Protein AF-A0A258TVC8-F1 (afdb_monomer_lite)

Radius of gyration: 25.85 Å; chains: 1; bounding box: 65×57×69 Å

pLDDT: mean 71.7, std 18.45, range [35.66, 94.69]

Foldseek 3Di:
DDDDDDDDDDDDPPPDPPPPDPDDPPDDDDPVVVVVVVVVVVVCPDPPDPPDDDPDCPDPPQQKFKFFFFPVQVVVLVVVLVVQLVVLVPDPDDPVVSVVSVVVSVVVCVVSVPTDDIWIWTQGPVRWIWICDPNDTFTWDWDLPWDQDPFKTWTWIAGPPGPDTDTDIGGCRRGDVVSSVVVSVSVVVNND

Secondary structure (DSSP, 8-state):
----------SS--SSSSSS----TT----HHHHHHHHHHHHH------------S----SSEEEEE---HHHHHHHHHHHHHHHHHHHHS---HHHHHHHHHHHHHHHHHHHSPPPPEEEEE-TTS-EEEEETTEEEEEEEPTT-EE-SSEEEEEEEETTEEEEEEEEEETTSS-HHHHHHHHHHHHHH--

Sequence (192 aa):
MRYAIQAALPTPFRRNMFRICWIKPGFKMPQDKVTRALNWAWHQRPQRAIENKSGGKMFELPLIVDIGDSNKRRIFLAATHLLAVMAVFLADLPAIFRGAGLALLVPSVVYYWRASPRIRLRCGQDGALEIWRNNRWNNVRLATSSVVLPGCTVLRIAGLDRRRLRNFVILSDSMPSGDWRKLRVWLRWLAL

Structure (mmCIF, N/CA/C/O backbone):
data_AF-A0A258TVC8-F1
#
_entry.id   AF-A0A258TVC8-F1
#
loop_
_atom_site.group_PDB
_atom_site.id
_atom_site.type_symbol
_atom_site.label_atom_id
_atom_site.label_alt_id
_atom_site.label_comp_id
_atom_site.label_asym_id
_atom_site.label_entity_id
_atom_site.label_seq_id
_atom_site.pdbx_PDB_ins_code
_atom_site.Cartn_x
_atom_site.Cartn_y
_atom_site.Cartn_z
_atom_site.occupancy
_atom_site.B_iso_or_equiv
_atom_site.auth_seq_id
_atom_site.auth_comp_id
_atom_site.auth_asym_id
_atom_site.auth_atom_id
_atom_site.pdbx_PDB_model_num
ATOM 1 N N . MET A 1 1 ? -37.698 -41.297 13.981 1.00 39.34 1 MET A N 1
ATOM 2 C CA . MET A 1 1 ? -36.458 -41.051 13.206 1.00 39.34 1 MET A CA 1
ATOM 3 C C . MET A 1 1 ? -36.283 -39.529 13.123 1.00 39.34 1 MET A C 1
ATOM 5 O O . MET A 1 1 ? -37.050 -38.923 12.402 1.00 39.34 1 MET A O 1
ATOM 9 N N . ARG A 1 2 ? -35.591 -38.760 13.982 1.00 39.53 2 ARG A N 1
ATOM 10 C CA . ARG A 1 2 ? -34.231 -38.765 14.578 1.00 39.53 2 ARG A CA 1
ATOM 11 C C . ARG A 1 2 ? -33.070 -38.732 13.571 1.00 39.53 2 ARG A C 1
ATOM 13 O O . ARG A 1 2 ? -32.516 -39.786 13.343 1.00 39.53 2 ARG A O 1
ATOM 20 N N . TYR A 1 3 ? -32.699 -37.534 13.094 1.00 41.16 3 TYR A N 1
ATOM 21 C CA . TYR A 1 3 ? -31.341 -37.050 12.732 1.00 41.16 3 TYR A CA 1
ATOM 22 C C . TYR A 1 3 ? -31.451 -35.503 12.689 1.00 41.16 3 TYR A C 1
ATOM 24 O O . TYR A 1 3 ? -32.283 -34.999 11.947 1.00 41.16 3 TYR A O 1
ATOM 32 N N . ALA A 1 4 ? -30.896 -34.652 13.562 1.00 40.16 4 ALA A N 1
ATOM 33 C CA . ALA A 1 4 ? -29.550 -34.497 14.125 1.00 40.16 4 ALA A CA 1
ATOM 34 C C . ALA A 1 4 ? -28.485 -34.167 13.064 1.00 40.16 4 ALA A C 1
ATOM 36 O O . ALA A 1 4 ? -27.741 -35.043 12.643 1.00 40.16 4 ALA A O 1
ATOM 37 N N . ILE A 1 5 ? -28.388 -32.890 12.668 1.00 45.59 5 ILE A N 1
ATOM 38 C CA . ILE A 1 5 ? -27.161 -32.329 12.083 1.00 45.59 5 ILE A CA 1
ATOM 39 C C . ILE A 1 5 ? -26.682 -31.228 13.018 1.00 45.59 5 ILE A C 1
ATOM 41 O O . ILE A 1 5 ? -27.261 -30.148 13.119 1.00 45.59 5 ILE A O 1
ATOM 45 N N . GLN A 1 6 ? -25.632 -31.575 13.748 1.00 41.06 6 GLN A N 1
ATOM 46 C CA . GLN A 1 6 ? -24.925 -30.735 14.684 1.00 41.06 6 GLN A CA 1
ATOM 47 C C . GLN A 1 6 ? -23.470 -30.635 14.227 1.00 41.06 6 GLN A C 1
ATOM 49 O O . GLN A 1 6 ? -22.846 -31.645 13.925 1.00 41.06 6 GLN A O 1
ATOM 54 N N . ALA A 1 7 ? -22.966 -29.401 14.296 1.00 41.66 7 ALA A N 1
ATOM 55 C CA . ALA A 1 7 ? -21.570 -28.994 14.441 1.00 41.66 7 ALA A CA 1
ATOM 56 C C . ALA A 1 7 ? -20.676 -28.879 13.191 1.00 41.66 7 ALA A C 1
ATOM 58 O O . ALA A 1 7 ? -20.097 -29.843 12.709 1.00 41.66 7 ALA A O 1
ATOM 59 N N . ALA A 1 8 ? -20.393 -27.622 12.841 1.00 39.19 8 ALA A N 1
ATOM 60 C CA . ALA A 1 8 ? -19.033 -27.156 12.574 1.00 39.19 8 ALA A CA 1
ATOM 61 C C . ALA A 1 8 ? -18.927 -25.683 13.019 1.00 39.19 8 ALA A C 1
ATOM 63 O O . ALA A 1 8 ? -19.173 -24.764 12.244 1.00 39.19 8 ALA A O 1
ATOM 64 N N . LEU A 1 9 ? -18.630 -25.454 14.303 1.00 43.03 9 LEU A N 1
ATOM 65 C CA . LEU A 1 9 ? -18.279 -24.135 14.842 1.00 43.03 9 LEU A CA 1
ATOM 66 C C . LEU A 1 9 ? -16.958 -24.257 15.621 1.00 43.03 9 LEU A C 1
ATOM 68 O O . LEU A 1 9 ? -16.824 -25.188 16.422 1.00 43.03 9 LEU A O 1
ATOM 72 N N . PRO A 1 10 ? -15.986 -23.357 15.389 1.00 37.62 10 PRO A N 1
ATOM 73 C CA . PRO A 1 10 ? -14.647 -23.455 15.953 1.00 37.62 10 PRO A CA 1
ATOM 74 C C . PRO A 1 10 ? -14.618 -23.179 17.462 1.00 37.62 10 PRO A C 1
ATOM 76 O O . PRO A 1 10 ? -15.199 -22.227 17.980 1.00 37.62 10 PRO A O 1
ATOM 79 N N . THR A 1 11 ? -13.900 -24.050 18.161 1.00 50.97 11 THR A N 1
ATOM 80 C CA . THR A 1 11 ? -13.591 -24.050 19.592 1.00 50.97 11 THR A CA 1
ATOM 81 C C . THR A 1 11 ? -12.466 -23.055 19.892 1.00 50.97 11 THR A C 1
ATOM 83 O O . THR A 1 11 ? -11.314 -23.351 19.578 1.00 50.97 11 THR A O 1
ATOM 86 N N . PRO A 1 12 ? -12.765 -21.878 20.475 1.00 43.28 12 PRO A N 1
ATOM 87 C CA . PRO A 1 12 ? -12.328 -21.651 21.855 1.00 43.28 12 PRO A CA 1
ATOM 88 C C . PRO A 1 12 ? -13.231 -20.641 22.596 1.00 43.28 12 PRO A C 1
ATOM 90 O O . PRO A 1 12 ? -12.801 -19.549 22.939 1.00 43.28 12 PRO A O 1
ATOM 93 N N . PHE A 1 13 ? -14.498 -20.966 22.864 1.00 46.94 13 PHE A N 1
ATOM 94 C CA . PHE A 1 13 ? -15.339 -20.105 23.721 1.00 46.94 13 PHE A CA 1
ATOM 95 C C . PHE A 1 13 ? -16.306 -20.907 24.599 1.00 46.94 13 PHE A C 1
ATOM 97 O O . PHE A 1 13 ? -17.454 -20.538 24.822 1.00 46.94 13 PHE A O 1
ATOM 104 N N . ARG A 1 14 ? -15.852 -22.071 25.084 1.00 48.00 14 ARG A N 1
ATOM 105 C CA . ARG A 1 14 ? -16.713 -23.060 25.753 1.00 48.00 14 ARG A CA 1
ATOM 106 C C . ARG A 1 14 ? -16.570 -23.131 27.276 1.00 48.00 14 ARG A C 1
ATOM 108 O O . ARG A 1 14 ? -17.007 -24.125 27.845 1.00 48.00 14 ARG A O 1
ATOM 115 N N . ARG A 1 15 ? -15.951 -22.147 27.949 1.00 47.44 15 ARG A N 1
ATOM 116 C CA . ARG A 1 15 ? -15.716 -22.257 29.408 1.00 47.44 15 ARG A CA 1
ATOM 117 C C . ARG A 1 15 ? -16.316 -21.203 30.337 1.00 47.44 15 ARG A C 1
ATOM 119 O O . ARG A 1 15 ? -16.492 -21.555 31.491 1.00 47.44 15 ARG A O 1
ATOM 126 N N . ASN A 1 16 ? -16.748 -20.016 29.895 1.00 40.84 16 ASN A N 1
ATOM 127 C CA . ASN A 1 16 ? -17.202 -18.979 30.850 1.00 40.84 16 ASN A CA 1
ATOM 128 C C . ASN A 1 16 ? -18.634 -18.440 30.673 1.00 40.84 16 ASN A C 1
ATOM 130 O O . ASN A 1 16 ? -18.995 -17.471 31.329 1.00 40.84 16 ASN A O 1
ATOM 134 N N . MET A 1 17 ? -19.489 -19.083 29.869 1.00 35.97 17 MET A N 1
ATOM 135 C CA . MET A 1 17 ? -20.865 -18.605 29.623 1.00 35.97 17 MET A CA 1
ATOM 136 C C . MET A 1 17 ? -21.967 -19.550 30.142 1.00 35.97 17 MET A C 1
ATOM 138 O O . MET A 1 17 ? -23.121 -19.430 29.755 1.00 35.97 17 MET A O 1
ATOM 142 N N . PHE A 1 18 ? -21.632 -20.492 31.031 1.00 37.06 18 PHE A N 1
ATOM 143 C CA . PHE A 1 18 ? -22.592 -21.460 31.592 1.00 37.06 18 PHE A CA 1
ATOM 144 C C . PHE A 1 18 ? -23.023 -21.167 33.038 1.00 37.06 18 PHE A C 1
ATOM 146 O O . PHE A 1 18 ? -23.642 -22.017 33.671 1.00 37.06 18 PHE A O 1
ATOM 153 N N . ARG A 1 19 ? -22.722 -19.979 33.585 1.00 41.28 19 ARG A N 1
ATOM 154 C CA . ARG A 1 19 ? -23.033 -19.664 34.995 1.00 41.28 19 ARG A CA 1
ATOM 155 C C . ARG A 1 19 ? -24.197 -18.699 35.228 1.00 41.28 19 ARG A C 1
ATOM 157 O O . ARG A 1 19 ? -2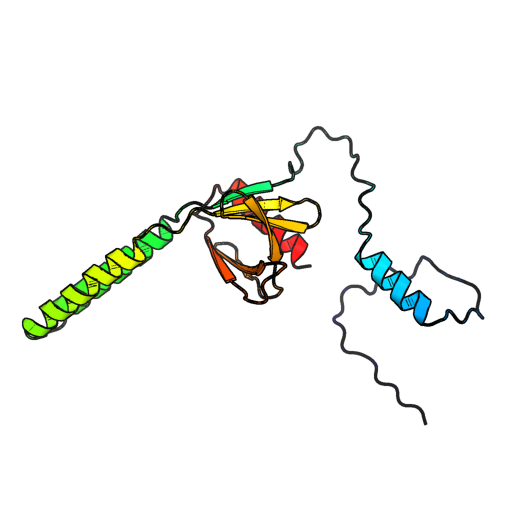4.511 -18.437 36.380 1.00 41.28 19 ARG A O 1
ATOM 164 N N . ILE A 1 20 ? -24.866 -18.208 34.182 1.00 46.66 20 ILE A N 1
ATOM 165 C CA . ILE A 1 20 ? -25.965 -17.237 34.325 1.00 46.66 20 ILE A CA 1
ATOM 166 C C . ILE A 1 20 ? -27.171 -17.694 33.500 1.00 46.66 20 ILE A C 1
ATOM 168 O O . ILE A 1 20 ? -27.385 -17.212 32.397 1.00 46.66 20 ILE A O 1
ATOM 172 N N . CYS A 1 21 ? -27.902 -18.685 34.016 1.00 40.09 21 CYS A N 1
ATOM 173 C CA . CYS A 1 21 ? -29.338 -18.945 33.801 1.00 40.09 21 CYS A CA 1
ATOM 174 C C . CYS A 1 21 ? -29.639 -20.413 34.113 1.00 40.09 21 CYS A C 1
ATOM 176 O O . CYS A 1 21 ? -29.842 -21.225 33.214 1.00 40.09 21 CYS A O 1
ATOM 178 N N . TRP A 1 22 ? -29.732 -20.759 35.395 1.00 35.66 22 TRP A N 1
ATOM 179 C CA . TRP A 1 22 ? -30.622 -21.854 35.775 1.00 35.66 22 TRP A CA 1
ATOM 180 C C . TRP A 1 22 ? -32.025 -21.264 35.919 1.00 35.66 22 TRP A C 1
ATOM 182 O O . TRP A 1 22 ? -32.465 -20.874 36.996 1.00 35.66 22 TRP A O 1
ATOM 192 N N . ILE A 1 23 ? -32.679 -21.111 34.768 1.00 45.25 23 ILE A N 1
ATOM 193 C CA . ILE A 1 23 ? -34.109 -20.833 34.649 1.00 45.25 23 ILE A CA 1
ATOM 194 C C . ILE A 1 23 ? -34.835 -22.182 34.713 1.00 45.25 23 ILE A C 1
ATOM 196 O O . ILE A 1 23 ? -34.381 -23.171 34.140 1.00 45.25 23 ILE A O 1
ATOM 200 N N . LYS A 1 24 ? -35.949 -22.198 35.447 1.00 43.50 24 LYS A N 1
ATOM 201 C CA . LYS A 1 24 ? -36.834 -23.335 35.734 1.00 43.50 24 LYS A CA 1
ATOM 202 C C . LYS A 1 24 ? -37.026 -24.314 34.551 1.00 43.50 24 LYS A C 1
ATOM 204 O O . LYS A 1 24 ? -37.256 -23.865 33.425 1.00 43.50 24 LYS A O 1
ATOM 209 N N . PRO A 1 25 ? -37.046 -25.639 34.796 1.00 37.12 25 PRO A N 1
ATOM 210 C CA . PRO A 1 25 ? -37.423 -26.617 33.779 1.00 37.12 25 PRO A CA 1
ATOM 211 C C . PRO A 1 25 ? -38.899 -26.427 33.389 1.00 37.12 25 PRO A C 1
ATOM 213 O O . PRO A 1 25 ? -39.774 -26.428 34.249 1.00 37.12 25 PRO A O 1
ATOM 216 N N . GLY A 1 26 ? -39.170 -26.230 32.093 1.00 53.25 26 GLY A N 1
ATOM 217 C CA . GLY A 1 26 ? -40.529 -26.117 31.534 1.00 53.25 26 GLY A CA 1
ATOM 218 C C . GLY A 1 26 ? -40.787 -24.902 30.633 1.00 53.25 26 GLY A C 1
ATOM 219 O O . GLY A 1 26 ? -41.825 -24.844 29.978 1.00 53.25 26 GLY A O 1
ATOM 220 N N . PHE A 1 27 ? -39.861 -23.943 30.537 1.00 56.28 27 PHE A N 1
ATOM 221 C CA . PHE A 1 27 ? -40.073 -22.742 29.724 1.00 56.28 27 PHE A CA 1
ATOM 222 C C . PHE A 1 27 ? -39.669 -22.956 28.253 1.00 56.28 27 PHE A C 1
ATOM 224 O O . PHE A 1 27 ? -38.493 -22.884 27.895 1.00 56.28 27 PHE A O 1
ATOM 231 N N . LYS A 1 28 ? -40.649 -23.209 27.374 1.00 51.53 28 LYS A N 1
ATOM 232 C CA . LYS A 1 28 ? -40.463 -23.144 25.914 1.00 51.53 28 LYS A CA 1
ATOM 233 C C . LYS A 1 28 ? -40.462 -21.678 25.476 1.00 51.53 28 LYS A C 1
ATOM 235 O O . LYS A 1 28 ? -41.513 -21.053 25.373 1.00 51.53 28 LYS A O 1
ATOM 240 N N . MET A 1 29 ? -39.275 -21.131 25.224 1.00 49.22 29 MET A N 1
ATOM 241 C CA . MET A 1 29 ? -39.126 -19.779 24.689 1.00 49.22 29 MET A CA 1
ATOM 242 C C . MET A 1 29 ? -39.439 -19.781 23.176 1.00 49.22 29 MET A C 1
ATOM 244 O O . MET A 1 29 ? -38.887 -20.614 22.452 1.00 49.22 29 MET A O 1
ATOM 248 N N . PRO A 1 30 ? -40.322 -18.898 22.679 1.00 61.56 30 PRO A N 1
ATOM 249 C CA . PRO A 1 30 ? -40.691 -18.861 21.266 1.00 61.56 30 PRO A CA 1
ATOM 250 C C . PRO A 1 30 ? -39.533 -18.325 20.395 1.00 61.56 30 PRO A C 1
ATOM 252 O O . PRO A 1 30 ? -38.807 -17.404 20.779 1.00 61.56 30 PRO A O 1
ATOM 255 N N . GLN A 1 31 ? -39.319 -18.967 19.238 1.00 57.34 31 GLN A N 1
ATOM 256 C CA . GLN A 1 31 ? -38.156 -18.797 18.340 1.00 57.34 31 GLN A CA 1
ATOM 257 C C . GLN A 1 31 ? -37.963 -17.360 17.812 1.00 57.34 31 GLN A C 1
ATOM 259 O O . GLN A 1 31 ? -36.834 -16.937 17.548 1.00 57.34 31 GLN A O 1
ATOM 264 N N . ASP A 1 32 ? -39.038 -16.579 17.717 1.00 60.50 32 ASP A N 1
ATOM 265 C CA . ASP A 1 32 ? -39.034 -15.173 17.293 1.00 60.50 32 ASP A CA 1
ATOM 266 C C . ASP A 1 32 ? -38.375 -14.240 18.326 1.00 60.50 32 ASP A C 1
ATOM 268 O O . ASP A 1 32 ? -37.780 -13.217 17.974 1.00 60.50 32 ASP A O 1
ATOM 272 N N . LYS A 1 33 ? -38.427 -14.601 19.614 1.00 55.53 33 LYS A N 1
ATOM 273 C CA . LYS A 1 33 ? -37.770 -13.840 20.685 1.00 55.53 33 LYS A CA 1
ATOM 274 C C . LYS A 1 33 ? -36.282 -14.156 20.797 1.00 55.53 33 LYS A C 1
ATOM 276 O O . LYS A 1 33 ? -35.511 -13.267 21.146 1.00 55.53 33 LYS A O 1
ATOM 281 N N . VAL A 1 34 ? -35.860 -15.370 20.438 1.00 58.75 34 VAL A N 1
ATOM 282 C CA . VAL A 1 34 ? -34.440 -15.773 20.435 1.00 58.75 34 VAL A CA 1
ATOM 283 C C . VAL A 1 34 ? -33.667 -15.034 19.342 1.00 58.75 34 VAL A C 1
ATOM 285 O O . VAL A 1 34 ? -32.581 -14.515 19.593 1.00 58.75 34 VAL A O 1
ATOM 288 N N . THR A 1 35 ? -34.253 -14.899 18.152 1.00 55.41 35 THR A N 1
ATOM 289 C CA . THR A 1 35 ? -33.662 -14.119 17.053 1.00 55.41 35 THR A CA 1
ATOM 290 C C . THR A 1 35 ? -33.616 -12.626 17.371 1.00 55.41 35 THR A C 1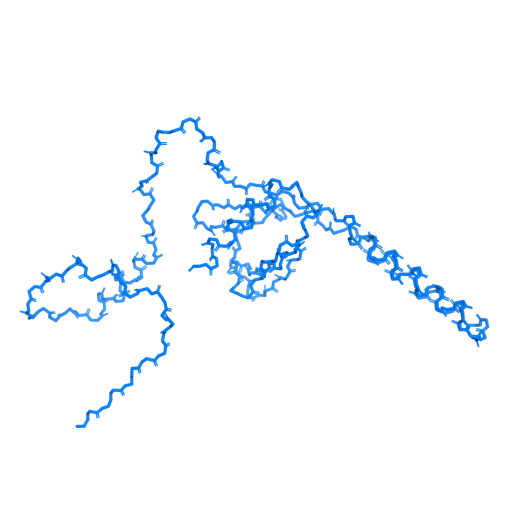
ATOM 292 O O . THR A 1 35 ? -32.607 -11.979 17.093 1.00 55.41 35 THR A O 1
ATOM 295 N N . ARG A 1 36 ? -34.639 -12.075 18.038 1.00 53.56 36 ARG A N 1
ATOM 296 C CA . ARG A 1 36 ? -34.636 -10.669 18.478 1.00 53.56 36 ARG A CA 1
ATOM 297 C C . ARG A 1 36 ? -33.626 -10.406 19.604 1.00 53.56 36 ARG A C 1
ATOM 299 O O . ARG A 1 36 ? -32.951 -9.385 19.567 1.00 53.56 36 ARG A O 1
ATOM 306 N N . ALA A 1 37 ? -33.467 -11.335 20.549 1.00 51.22 37 ALA A N 1
ATOM 307 C CA . ALA A 1 37 ? -32.491 -11.238 21.637 1.00 51.22 37 ALA A CA 1
ATOM 308 C C . ALA A 1 37 ? -31.042 -11.398 21.152 1.00 51.22 37 ALA A C 1
ATOM 310 O O . ALA A 1 37 ? -30.170 -10.661 21.602 1.00 51.22 37 ALA A O 1
ATOM 311 N N . LEU A 1 38 ? -30.781 -12.292 20.190 1.00 53.38 38 LEU A N 1
ATOM 312 C CA . LEU A 1 38 ? -29.468 -12.400 19.548 1.00 53.38 38 LEU A CA 1
ATOM 313 C C . LEU A 1 38 ? -29.145 -11.141 18.737 1.00 53.38 38 LEU A C 1
ATOM 315 O O . LEU A 1 38 ? -28.051 -10.605 18.874 1.00 53.38 38 LEU A O 1
ATOM 319 N N . ASN A 1 39 ? -30.095 -10.610 17.960 1.00 50.31 39 ASN A N 1
ATOM 320 C CA . ASN A 1 39 ? -29.873 -9.385 17.184 1.00 50.31 39 ASN A CA 1
ATOM 321 C C . ASN A 1 39 ? -29.677 -8.146 18.089 1.00 50.31 39 ASN A C 1
ATOM 323 O O . ASN A 1 39 ? -28.878 -7.266 17.781 1.00 50.31 39 ASN A O 1
ATOM 327 N N . TRP A 1 40 ? -30.340 -8.112 19.251 1.00 50.06 40 TRP A N 1
ATOM 328 C CA . TRP A 1 40 ? -30.137 -7.089 20.283 1.00 50.06 40 TRP A CA 1
ATOM 329 C C . TRP A 1 40 ? -28.780 -7.237 20.996 1.00 50.06 40 TRP A C 1
ATOM 331 O O . TRP A 1 40 ? -28.093 -6.243 21.215 1.00 50.06 40 TRP A O 1
ATOM 341 N N . ALA A 1 41 ? -28.336 -8.468 21.271 1.00 44.88 41 ALA A N 1
ATOM 342 C CA . ALA A 1 41 ? -27.040 -8.756 21.893 1.00 44.88 41 ALA A CA 1
ATOM 343 C C . ALA A 1 41 ? -25.836 -8.448 20.980 1.00 44.88 41 ALA A C 1
ATOM 345 O O . ALA A 1 41 ? -24.781 -8.059 21.476 1.00 44.88 41 ALA A O 1
ATOM 346 N N . TRP A 1 42 ? -25.986 -8.558 19.654 1.00 49.09 42 TRP A N 1
ATOM 347 C CA . TRP A 1 42 ? -24.955 -8.123 18.699 1.00 49.09 42 TRP A CA 1
ATOM 348 C C . TRP A 1 42 ? -24.875 -6.595 18.553 1.00 49.09 42 TRP A C 1
ATOM 350 O O . TRP A 1 42 ? -23.800 -6.072 18.259 1.00 49.09 42 TRP A O 1
ATOM 360 N N . HIS A 1 43 ? -25.978 -5.875 18.789 1.00 48.75 43 HIS A N 1
ATOM 361 C CA . HIS A 1 43 ? -26.031 -4.410 18.702 1.00 48.75 43 HIS A CA 1
ATOM 362 C C . HIS A 1 43 ? -25.734 -3.676 20.018 1.00 48.75 43 HIS A C 1
ATOM 364 O O . HIS A 1 43 ? -25.444 -2.482 19.979 1.00 48.75 43 HIS A O 1
ATOM 370 N N . GLN A 1 44 ? -25.750 -4.362 21.164 1.00 44.47 44 GLN A N 1
ATOM 371 C CA . GLN A 1 44 ? -25.391 -3.789 22.464 1.00 44.47 44 GLN A CA 1
ATOM 372 C C . GLN A 1 44 ? -24.121 -4.432 23.026 1.00 44.47 44 GLN A C 1
ATOM 374 O O . GLN A 1 44 ? -24.159 -5.198 23.988 1.00 44.47 44 GLN A O 1
ATOM 379 N N . ARG A 1 45 ? -22.957 -4.077 22.462 1.00 42.38 45 ARG A N 1
ATOM 380 C CA . ARG A 1 45 ? -21.719 -4.158 23.250 1.00 42.38 45 ARG A CA 1
ATOM 381 C C . ARG A 1 45 ? -21.864 -3.161 24.413 1.00 42.38 45 ARG A C 1
ATOM 383 O O . ARG A 1 45 ? -22.121 -1.985 24.153 1.00 42.38 45 ARG A O 1
ATOM 390 N N . PRO A 1 46 ? -21.746 -3.586 25.679 1.00 41.59 46 PRO A N 1
ATOM 391 C CA . PRO A 1 46 ? -21.949 -2.698 26.814 1.00 41.59 46 PRO A CA 1
ATOM 392 C C . PRO A 1 46 ? -20.824 -1.656 26.869 1.00 41.59 46 PRO A C 1
ATOM 394 O O . PRO A 1 46 ? -19.690 -1.973 27.211 1.00 41.59 46 PRO A O 1
ATOM 397 N N . GLN A 1 47 ? -21.148 -0.396 26.568 1.00 49.16 47 GLN A N 1
ATOM 398 C CA . GLN A 1 47 ? -20.265 0.772 26.720 1.00 49.16 47 GLN A CA 1
ATOM 399 C C . GLN A 1 47 ? -20.102 1.243 28.184 1.00 49.16 47 GLN A C 1
ATOM 401 O O . GLN A 1 47 ? -19.645 2.354 28.436 1.00 49.16 47 GLN A O 1
ATOM 406 N N . ARG A 1 48 ? -20.480 0.446 29.190 1.00 45.16 48 ARG A N 1
ATOM 407 C CA . ARG A 1 48 ? -20.440 0.867 30.600 1.00 45.16 48 ARG A CA 1
ATOM 408 C C . ARG A 1 48 ? -19.582 -0.070 31.435 1.00 45.16 48 ARG A C 1
ATOM 410 O O . ARG A 1 48 ? -20.109 -1.031 31.978 1.00 45.16 48 ARG A O 1
ATOM 417 N N . ALA A 1 49 ? -18.283 0.228 31.503 1.00 40.16 49 ALA A N 1
ATOM 418 C CA . ALA A 1 49 ? -17.407 0.032 32.671 1.00 40.16 49 ALA A CA 1
ATOM 419 C C . ALA A 1 49 ? -15.925 0.200 32.279 1.00 40.16 49 ALA A C 1
ATOM 421 O O . ALA A 1 49 ? -15.129 -0.724 32.413 1.00 40.16 49 ALA A O 1
ATOM 422 N N . ILE A 1 50 ? -15.535 1.379 31.787 1.00 50.56 50 ILE A N 1
ATOM 423 C CA . ILE A 1 50 ? -14.130 1.818 31.850 1.00 50.56 50 ILE A CA 1
ATOM 424 C C . ILE A 1 50 ? -14.094 3.272 32.330 1.00 50.56 50 ILE A C 1
ATOM 426 O O . ILE A 1 50 ? -13.428 4.131 31.769 1.00 50.56 50 ILE A O 1
ATOM 430 N N . GLU A 1 51 ? -14.843 3.560 33.390 1.00 44.28 51 GLU A N 1
ATOM 431 C CA . GLU A 1 51 ? -14.525 4.692 34.252 1.00 44.28 51 GLU A CA 1
ATOM 432 C C . GLU A 1 51 ? -13.479 4.186 35.251 1.00 44.28 51 GLU A C 1
ATOM 434 O O . GLU A 1 51 ? -13.793 3.790 36.371 1.00 44.28 51 GLU A O 1
ATOM 439 N N . ASN A 1 52 ? -12.228 4.061 34.792 1.00 44.75 52 ASN A N 1
ATOM 440 C CA . ASN A 1 52 ? -11.113 3.689 35.653 1.00 44.75 52 ASN A CA 1
ATOM 441 C C . ASN A 1 52 ? -10.187 4.889 35.860 1.00 44.75 52 ASN A C 1
ATOM 443 O O . ASN A 1 52 ? -9.475 5.332 34.958 1.00 44.75 52 ASN A O 1
ATOM 447 N N . LYS A 1 53 ? -10.222 5.367 37.105 1.00 46.53 53 LYS A N 1
ATOM 448 C CA . LYS A 1 53 ? -9.203 6.154 37.793 1.00 46.53 53 LYS A CA 1
ATOM 449 C C . LYS A 1 53 ? -7.805 5.548 37.599 1.00 46.53 53 LYS A C 1
ATOM 451 O O . LYS A 1 53 ? -7.334 4.766 38.417 1.00 46.53 53 LYS A O 1
ATOM 456 N N . SER A 1 54 ? -7.081 5.983 36.579 1.00 45.25 54 SER A N 1
ATOM 457 C CA . SER A 1 54 ? -5.621 5.887 36.583 1.00 45.25 54 SER A CA 1
ATOM 458 C C . SER A 1 54 ? -5.044 6.947 35.661 1.00 45.25 54 SER A C 1
ATOM 460 O O . SER A 1 54 ? -5.264 6.895 34.453 1.00 45.25 54 SER A O 1
ATOM 462 N N . GLY A 1 55 ? -4.298 7.895 36.232 1.00 40.56 55 GLY A N 1
ATOM 463 C CA . GLY A 1 55 ? -3.496 8.901 35.529 1.00 40.56 55 GLY A CA 1
ATOM 464 C C . GLY A 1 55 ? -2.313 8.293 34.770 1.00 40.56 55 GLY A C 1
ATOM 465 O O . GLY A 1 55 ? -1.166 8.661 34.991 1.00 40.56 55 GLY A O 1
ATOM 466 N N . GLY A 1 56 ? -2.594 7.347 33.879 1.00 42.31 56 GLY A N 1
ATOM 467 C CA . GLY A 1 56 ? -1.697 6.837 32.855 1.00 42.31 56 GLY A CA 1
ATOM 468 C C . GLY A 1 56 ? -2.460 6.877 31.539 1.00 42.31 56 GLY A C 1
ATOM 469 O O . GLY A 1 56 ? -3.577 6.374 31.472 1.00 42.31 56 GLY A O 1
ATOM 470 N N . LYS A 1 57 ? -1.890 7.510 30.507 1.00 42.50 57 LYS A N 1
ATOM 471 C CA . LYS A 1 57 ? -2.496 7.685 29.175 1.00 42.50 57 LYS A CA 1
ATOM 472 C C . LYS A 1 57 ? -2.711 6.334 28.470 1.00 42.50 57 LYS A C 1
ATOM 474 O O . LYS A 1 57 ? -1.992 5.982 27.535 1.00 42.50 57 LYS A O 1
ATOM 479 N N . MET A 1 58 ? -3.675 5.542 28.928 1.00 46.38 58 MET A N 1
ATOM 480 C CA . MET A 1 58 ? -4.102 4.311 28.276 1.00 46.38 58 MET A CA 1
ATOM 481 C C . MET A 1 58 ? -5.007 4.683 27.101 1.00 46.38 58 MET A C 1
ATOM 483 O O . MET A 1 58 ? -6.207 4.843 27.255 1.00 46.38 58 MET A O 1
ATOM 487 N N . PHE A 1 59 ? -4.381 4.840 25.930 1.00 58.59 59 PHE A N 1
ATOM 488 C CA . PHE A 1 59 ? -5.002 4.994 24.609 1.00 58.59 59 PHE A CA 1
ATOM 489 C C . PHE A 1 59 ? -6.044 6.121 24.494 1.00 58.59 59 PHE A C 1
ATOM 491 O O . PHE A 1 59 ? -7.244 5.896 24.610 1.00 58.59 59 PHE A O 1
ATOM 498 N N . GLU A 1 60 ? -5.589 7.327 24.138 1.00 61.81 60 GLU A N 1
ATOM 499 C CA . GLU A 1 60 ? -6.469 8.381 23.619 1.00 61.81 60 GLU A CA 1
ATOM 500 C C . GLU A 1 60 ? -7.090 7.902 22.294 1.00 61.81 60 GLU A C 1
ATOM 502 O O . GLU A 1 60 ? -6.475 7.940 21.227 1.00 61.81 60 GLU A O 1
ATOM 507 N N . LEU A 1 61 ? -8.298 7.352 22.383 1.00 70.62 61 LEU A N 1
ATOM 508 C CA . LEU A 1 61 ? -9.153 7.049 21.246 1.00 70.62 61 LEU A CA 1
ATOM 509 C C . LEU A 1 61 ? -10.161 8.201 21.097 1.00 70.62 61 LEU A C 1
ATOM 511 O O . LEU A 1 61 ? -10.704 8.644 22.110 1.00 70.62 61 LEU A O 1
ATOM 515 N N . PRO A 1 62 ? -10.473 8.661 19.874 1.00 77.81 62 PRO A N 1
ATOM 516 C CA . PRO A 1 62 ? -10.227 7.998 18.593 1.00 77.81 62 PRO A CA 1
ATOM 517 C C . PRO A 1 62 ? -8.785 8.143 18.096 1.00 77.81 62 PRO A C 1
ATOM 519 O O . PRO A 1 62 ? -8.244 9.242 18.022 1.00 77.81 62 PRO A O 1
ATOM 522 N N . LEU A 1 63 ? -8.187 7.022 17.686 1.00 83.06 63 LEU A N 1
ATOM 523 C CA . LEU A 1 63 ? -6.847 7.010 17.111 1.00 83.06 63 LEU A CA 1
ATOM 524 C C . LEU A 1 63 ? -6.948 7.510 15.665 1.00 83.06 63 LEU A C 1
ATOM 526 O O . LEU A 1 63 ? -7.452 6.805 14.787 1.00 83.06 63 LEU A O 1
ATOM 530 N N . ILE A 1 64 ? -6.496 8.740 15.431 1.00 85.00 64 ILE A N 1
ATOM 531 C CA . ILE A 1 64 ? -6.382 9.324 14.094 1.00 85.00 64 ILE A CA 1
ATOM 532 C C . ILE A 1 64 ? -4.963 9.070 13.600 1.00 85.00 64 ILE A C 1
ATOM 534 O O . ILE A 1 64 ? -3.995 9.509 14.210 1.00 85.00 64 ILE A O 1
ATOM 538 N N . VAL A 1 65 ? -4.852 8.348 12.493 1.00 85.38 65 VAL A N 1
ATOM 539 C CA . VAL A 1 65 ? -3.584 7.979 11.869 1.00 85.38 65 VAL A CA 1
ATOM 540 C C . VAL A 1 65 ? -3.533 8.594 10.484 1.00 85.38 65 VAL A C 1
ATOM 542 O O . VAL A 1 65 ? -4.424 8.366 9.665 1.00 85.38 65 VAL A O 1
ATOM 545 N N . ASP A 1 66 ? -2.477 9.353 10.212 1.00 85.00 66 ASP A N 1
ATOM 546 C CA . ASP A 1 66 ? -2.153 9.811 8.864 1.00 85.00 66 ASP A CA 1
ATOM 547 C C . ASP A 1 66 ? -1.144 8.833 8.247 1.00 85.00 66 ASP A C 1
ATOM 549 O O . ASP A 1 66 ? -0.073 8.592 8.806 1.00 85.00 66 ASP A O 1
ATOM 553 N N . ILE A 1 67 ? -1.516 8.209 7.131 1.00 82.31 67 ILE A N 1
ATOM 554 C CA . ILE A 1 67 ? -0.655 7.304 6.373 1.00 82.31 67 ILE A CA 1
ATOM 555 C C . ILE A 1 67 ? 0.012 8.121 5.275 1.00 82.31 67 ILE A C 1
ATOM 557 O O . ILE A 1 67 ? -0.631 8.542 4.306 1.00 82.31 67 ILE A O 1
ATOM 561 N N . GLY A 1 68 ? 1.315 8.327 5.448 1.00 77.94 68 GLY A N 1
ATOM 562 C CA . GLY A 1 68 ? 2.177 9.000 4.492 1.00 77.94 68 GLY A CA 1
ATOM 563 C C . GLY A 1 68 ? 2.714 8.076 3.400 1.00 77.94 68 GLY A C 1
ATOM 564 O O . GLY A 1 68 ? 2.386 6.890 3.302 1.00 77.94 68 GLY A O 1
ATOM 565 N N . ASP A 1 69 ? 3.580 8.646 2.567 1.00 72.06 69 ASP A N 1
ATOM 566 C CA . ASP A 1 69 ? 4.305 7.886 1.553 1.00 72.06 69 ASP A CA 1
ATOM 567 C C . ASP A 1 69 ? 5.390 7.016 2.211 1.00 72.06 69 ASP A C 1
ATOM 569 O O . ASP A 1 69 ? 5.968 7.408 3.223 1.00 72.06 69 ASP A O 1
ATOM 573 N N . SER A 1 70 ? 5.660 5.832 1.657 1.00 75.75 70 SER A N 1
ATOM 574 C CA . SER A 1 70 ? 6.693 4.932 2.189 1.00 75.75 70 SER A CA 1
ATOM 575 C C . SER A 1 70 ? 7.984 5.062 1.390 1.00 75.75 70 SER A C 1
ATOM 577 O O . SER A 1 70 ? 8.002 4.843 0.175 1.00 75.75 70 SER A O 1
ATOM 579 N N . ASN A 1 71 ? 9.092 5.308 2.088 1.00 76.75 71 ASN A N 1
ATOM 580 C CA . ASN A 1 71 ? 10.419 5.355 1.479 1.00 76.75 71 ASN A CA 1
ATOM 581 C C . ASN A 1 71 ? 10.858 3.967 1.001 1.00 76.75 71 ASN A C 1
ATOM 583 O O . ASN A 1 71 ? 11.450 3.841 -0.070 1.00 76.75 71 ASN A O 1
ATOM 587 N N . LYS A 1 72 ? 10.490 2.904 1.729 1.00 79.56 72 LYS A N 1
ATOM 588 C CA . LYS A 1 72 ? 10.808 1.518 1.339 1.00 79.56 72 LYS A CA 1
ATOM 589 C C . LYS A 1 72 ? 10.247 1.152 -0.032 1.00 79.56 72 LYS A C 1
ATOM 591 O O . LYS A 1 72 ? 10.956 0.543 -0.828 1.00 79.56 72 LYS A O 1
ATOM 596 N N . ARG A 1 73 ? 9.011 1.562 -0.347 1.00 80.00 73 ARG A N 1
ATOM 597 C CA . ARG A 1 73 ? 8.415 1.345 -1.679 1.00 80.00 73 ARG A CA 1
ATOM 598 C C . ARG A 1 73 ? 9.266 1.990 -2.772 1.00 80.00 73 ARG A C 1
ATOM 600 O O . ARG A 1 73 ? 9.516 1.358 -3.793 1.00 80.00 73 ARG A O 1
ATOM 607 N N . ARG A 1 74 ? 9.718 3.226 -2.546 1.00 83.81 74 ARG A N 1
A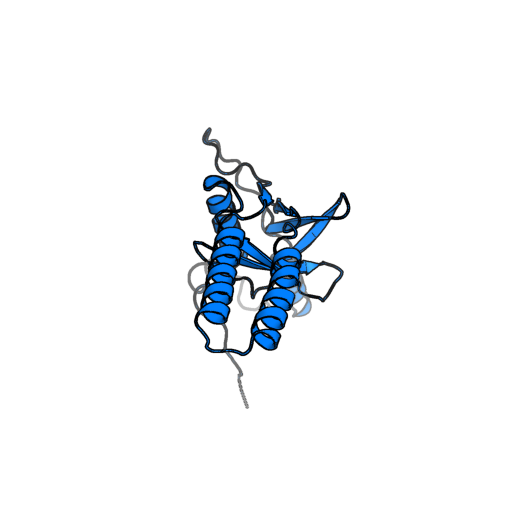TOM 608 C CA . ARG A 1 74 ? 10.568 3.959 -3.493 1.00 83.81 74 ARG A CA 1
ATOM 609 C C . ARG A 1 74 ? 11.926 3.283 -3.669 1.00 83.81 74 ARG A C 1
ATOM 611 O O . ARG A 1 74 ? 12.370 3.144 -4.800 1.00 83.81 74 ARG A O 1
ATOM 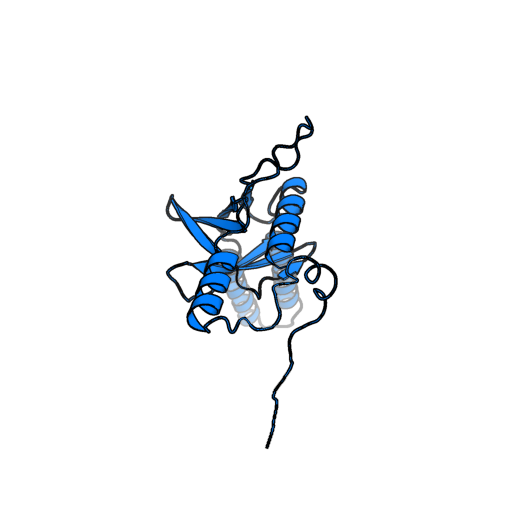618 N N . ILE A 1 75 ? 12.535 2.800 -2.583 1.00 86.62 75 ILE A N 1
ATOM 619 C CA . ILE A 1 75 ? 13.807 2.061 -2.624 1.00 86.62 75 ILE A CA 1
ATOM 620 C C . ILE A 1 75 ? 13.657 0.763 -3.422 1.00 86.62 75 ILE A C 1
ATOM 622 O O . ILE A 1 75 ? 14.442 0.528 -4.334 1.00 86.62 75 ILE A O 1
ATOM 626 N N . PHE A 1 76 ? 12.636 -0.054 -3.141 1.00 87.44 76 PHE A N 1
ATOM 627 C CA . PHE A 1 76 ? 12.390 -1.289 -3.898 1.00 87.44 76 PHE A CA 1
ATOM 628 C C . PHE A 1 76 ? 12.126 -1.011 -5.377 1.00 87.44 76 PHE A C 1
ATOM 630 O O . PHE A 1 76 ? 12.656 -1.712 -6.239 1.00 87.44 76 PHE A O 1
ATOM 637 N N . LEU A 1 77 ? 11.339 0.026 -5.675 1.00 88.19 77 LEU A N 1
ATOM 638 C CA . LEU A 1 77 ? 11.079 0.446 -7.045 1.00 88.19 77 LEU A CA 1
ATOM 639 C C . LEU A 1 77 ? 12.383 0.844 -7.746 1.00 88.19 77 LEU A C 1
ATOM 641 O O . LEU A 1 77 ? 12.661 0.332 -8.826 1.00 88.19 77 LEU A O 1
ATOM 645 N N . ALA A 1 78 ? 13.196 1.699 -7.120 1.00 88.69 78 ALA A N 1
ATOM 646 C CA . ALA A 1 78 ? 14.471 2.150 -7.666 1.00 88.69 78 ALA A CA 1
ATOM 647 C C . ALA A 1 78 ? 15.443 0.982 -7.881 1.00 88.69 78 ALA A C 1
ATOM 649 O O . ALA A 1 78 ? 15.974 0.837 -8.975 1.00 88.69 78 ALA A O 1
ATOM 650 N N . ALA A 1 79 ? 15.609 0.107 -6.886 1.00 92.12 79 ALA A N 1
ATOM 651 C CA . ALA A 1 79 ? 16.482 -1.061 -6.976 1.00 92.12 79 ALA A CA 1
ATOM 652 C C . ALA A 1 79 ? 16.061 -2.012 -8.107 1.00 92.12 79 ALA A C 1
ATOM 654 O O . ALA A 1 79 ? 16.899 -2.450 -8.889 1.00 92.12 79 ALA A O 1
ATOM 655 N N . THR A 1 80 ? 14.757 -2.277 -8.243 1.00 92.19 80 THR A N 1
ATOM 656 C CA . THR A 1 80 ? 14.231 -3.150 -9.306 1.00 92.19 80 THR A CA 1
ATOM 657 C C . THR A 1 80 ? 14.452 -2.543 -10.691 1.00 92.19 80 THR A C 1
ATOM 659 O O . THR A 1 80 ? 14.819 -3.253 -11.621 1.00 92.19 80 THR A O 1
ATOM 662 N N . HIS A 1 81 ? 14.277 -1.226 -10.840 1.00 91.19 81 HIS A N 1
ATOM 663 C CA . HIS A 1 81 ? 14.532 -0.556 -12.117 1.00 91.19 81 HIS A CA 1
ATOM 664 C C . HIS A 1 81 ? 16.024 -0.483 -12.440 1.00 91.19 81 HIS A C 1
ATOM 666 O O . HIS A 1 81 ? 16.391 -0.677 -13.592 1.00 91.19 81 HIS A O 1
ATOM 672 N N . LEU A 1 82 ? 16.887 -0.269 -11.445 1.00 92.62 82 LEU A N 1
ATOM 673 C CA . LEU A 1 82 ? 18.340 -0.291 -11.626 1.00 92.62 82 LEU A CA 1
ATOM 674 C C . LEU A 1 82 ? 18.797 -1.683 -12.081 1.00 92.62 82 LEU A C 1
ATOM 676 O O . LEU A 1 82 ? 19.545 -1.796 -13.048 1.00 92.62 82 LEU A O 1
ATOM 680 N N . LEU A 1 83 ? 18.251 -2.739 -11.471 1.00 94.69 83 LEU A N 1
ATOM 681 C CA . LEU A 1 83 ? 18.486 -4.119 -11.890 1.00 94.69 83 LEU A CA 1
ATOM 682 C C . LEU A 1 83 ? 17.983 -4.385 -13.319 1.00 94.69 83 LEU A C 1
ATOM 684 O O . LEU A 1 83 ? 18.681 -5.024 -14.101 1.00 94.69 83 LEU A O 1
ATOM 688 N N . ALA A 1 84 ? 16.809 -3.863 -13.687 1.00 92.12 84 ALA A N 1
ATOM 689 C CA . ALA A 1 84 ? 16.272 -3.993 -15.042 1.00 92.12 84 ALA A CA 1
ATOM 690 C C . ALA A 1 84 ? 17.136 -3.263 -16.084 1.00 92.12 84 ALA A C 1
ATOM 692 O O . ALA A 1 84 ? 17.414 -3.815 -17.145 1.00 92.12 84 ALA A O 1
ATOM 693 N N . VAL A 1 85 ? 17.608 -2.052 -15.771 1.00 91.50 85 VAL A N 1
ATOM 694 C CA . VAL A 1 85 ? 18.551 -1.311 -16.619 1.00 91.50 85 VAL A CA 1
ATOM 695 C C . VAL A 1 85 ? 19.847 -2.104 -16.771 1.00 91.50 85 VAL A C 1
ATOM 697 O O . VAL A 1 85 ? 20.279 -2.335 -17.896 1.00 91.50 85 VAL A O 1
ATOM 700 N N . MET A 1 86 ? 20.432 -2.590 -15.671 1.00 92.88 86 MET A N 1
ATOM 701 C CA . MET A 1 86 ? 21.631 -3.432 -15.721 1.00 92.88 86 MET A CA 1
ATOM 702 C C . MET A 1 86 ? 21.428 -4.669 -16.595 1.00 92.88 86 MET A C 1
ATOM 704 O O . MET A 1 86 ? 22.285 -4.960 -17.422 1.00 92.88 86 MET A O 1
ATOM 708 N N . ALA A 1 87 ? 20.293 -5.360 -16.471 1.00 92.69 87 ALA A N 1
ATOM 709 C CA . ALA A 1 87 ? 19.981 -6.524 -17.296 1.00 92.69 87 ALA A CA 1
ATOM 710 C C . ALA A 1 87 ? 19.921 -6.178 -18.793 1.00 92.69 87 ALA A C 1
ATOM 712 O O . ALA A 1 87 ? 20.451 -6.920 -19.612 1.00 92.69 87 ALA A O 1
ATOM 713 N N . VAL A 1 88 ? 19.338 -5.030 -19.154 1.00 91.50 88 VAL A N 1
ATOM 714 C CA . VAL A 1 88 ? 19.278 -4.544 -20.544 1.00 91.50 88 VAL A CA 1
ATOM 715 C C . VAL A 1 88 ? 20.664 -4.189 -21.098 1.00 91.50 88 VAL A C 1
ATOM 717 O O . VAL A 1 88 ? 20.912 -4.369 -22.290 1.00 91.50 88 VAL A O 1
ATOM 720 N N . PHE A 1 89 ? 21.573 -3.691 -20.255 1.00 88.25 89 PHE A N 1
ATOM 721 C CA . PHE A 1 89 ? 22.956 -3.407 -20.649 1.00 88.25 89 PHE A CA 1
ATOM 722 C C . PHE A 1 89 ? 23.822 -4.664 -20.750 1.00 88.25 89 PHE A C 1
ATOM 724 O O . PHE A 1 89 ? 24.679 -4.730 -21.627 1.00 88.25 89 PHE A O 1
ATOM 731 N N . LEU A 1 90 ? 23.610 -5.636 -19.861 1.00 93.19 90 LEU A N 1
ATOM 732 C CA . LEU A 1 90 ? 24.378 -6.879 -19.819 1.00 93.19 90 LEU A CA 1
ATOM 733 C C . LEU A 1 90 ? 23.936 -7.872 -20.895 1.00 93.19 90 LEU A C 1
ATOM 735 O O . LEU A 1 90 ? 24.706 -8.734 -21.305 1.00 93.19 90 LEU A O 1
ATOM 739 N N . ALA A 1 91 ? 22.687 -7.765 -21.333 1.00 90.94 91 ALA A N 1
ATOM 740 C CA . ALA A 1 91 ? 22.176 -8.585 -22.403 1.00 90.94 91 ALA A CA 1
ATOM 741 C C . ALA A 1 91 ? 22.720 -8.081 -23.752 1.00 90.94 91 ALA A C 1
ATOM 743 O O . ALA A 1 91 ? 22.691 -6.884 -24.062 1.00 90.94 91 ALA A O 1
ATOM 744 N N . ASP A 1 92 ? 23.216 -9.016 -24.558 1.00 90.38 92 ASP A N 1
ATOM 745 C CA . ASP A 1 92 ? 23.831 -8.760 -25.862 1.00 90.38 92 ASP A CA 1
ATOM 746 C C . ASP A 1 92 ? 22.764 -8.478 -26.936 1.00 90.38 92 ASP A C 1
ATOM 748 O O . ASP A 1 92 ? 22.583 -9.212 -27.905 1.00 90.38 92 ASP A O 1
ATOM 752 N N . LEU A 1 93 ? 21.946 -7.447 -26.696 1.00 89.25 93 LEU A N 1
ATOM 753 C CA . LEU A 1 93 ? 20.886 -7.038 -27.607 1.00 89.25 93 LEU A CA 1
ATOM 754 C C . LEU A 1 93 ? 21.381 -6.008 -28.628 1.00 89.25 93 LEU A C 1
ATOM 756 O O . LEU A 1 93 ? 22.114 -5.077 -28.273 1.00 89.25 93 LEU A O 1
ATOM 760 N N . PRO A 1 94 ? 20.853 -6.073 -29.864 1.00 90.25 94 PRO A N 1
ATOM 761 C CA . PRO A 1 94 ? 20.970 -4.996 -30.836 1.00 90.25 94 PRO A CA 1
ATOM 762 C C . PRO A 1 94 ? 20.486 -3.655 -30.262 1.00 90.25 94 PRO A C 1
ATOM 764 O O . PRO A 1 94 ? 19.517 -3.600 -29.496 1.00 90.25 94 PRO A O 1
ATOM 767 N N . ALA A 1 95 ? 21.114 -2.553 -30.688 1.00 91.06 95 ALA A N 1
ATOM 768 C CA . ALA A 1 95 ? 20.873 -1.206 -30.153 1.00 91.06 95 ALA A CA 1
ATOM 769 C C . ALA A 1 95 ? 19.390 -0.783 -30.160 1.00 91.06 95 ALA A C 1
ATOM 771 O O . ALA A 1 95 ? 18.937 -0.104 -29.239 1.00 91.06 95 ALA A O 1
ATOM 772 N N . ILE A 1 96 ? 18.621 -1.234 -31.157 1.00 93.19 96 ILE A N 1
ATOM 773 C CA . ILE A 1 96 ? 17.183 -0.957 -31.286 1.00 93.19 96 ILE A CA 1
ATOM 774 C C . ILE A 1 96 ? 16.402 -1.520 -30.090 1.00 93.19 96 ILE A C 1
ATOM 776 O O . ILE A 1 96 ? 15.616 -0.805 -29.468 1.00 93.19 96 ILE A O 1
ATOM 780 N N . PHE A 1 97 ? 16.642 -2.781 -29.718 1.00 92.00 97 PHE A N 1
ATOM 781 C CA . PHE A 1 97 ? 15.942 -3.418 -28.599 1.00 92.00 97 PHE A CA 1
ATOM 782 C C . PHE A 1 97 ? 16.388 -2.856 -27.247 1.00 92.00 97 PHE A C 1
ATOM 784 O O . PHE A 1 97 ? 15.562 -2.693 -26.348 1.00 92.00 97 PHE A O 1
ATOM 791 N N . ARG A 1 98 ? 17.668 -2.482 -27.119 1.00 90.88 98 ARG A N 1
ATOM 792 C CA . ARG A 1 98 ? 18.182 -1.783 -25.932 1.00 90.88 98 ARG A CA 1
ATOM 793 C C . ARG A 1 98 ? 17.475 -0.438 -25.729 1.00 90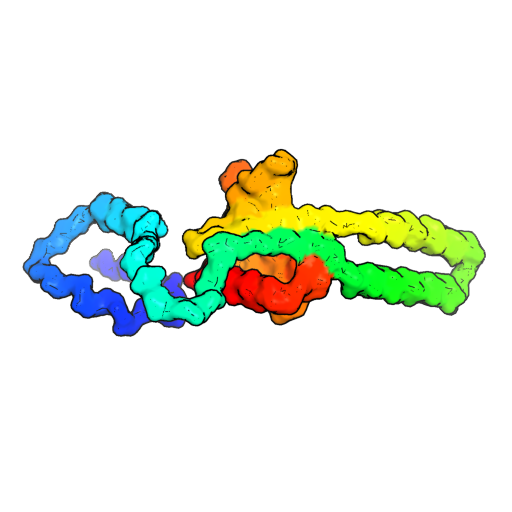.88 98 ARG A C 1
ATOM 795 O O . ARG A 1 98 ? 17.025 -0.139 -24.622 1.00 90.88 98 ARG A O 1
ATOM 802 N N . GLY A 1 99 ? 17.319 0.335 -26.806 1.00 90.62 99 GLY A N 1
ATOM 803 C CA . GLY A 1 99 ? 16.577 1.597 -26.804 1.00 90.62 99 GLY A CA 1
ATOM 804 C C . GLY A 1 99 ? 15.101 1.415 -26.445 1.00 90.62 99 GLY A C 1
ATOM 805 O O . GLY A 1 99 ? 14.592 2.124 -25.579 1.00 90.62 99 GLY A O 1
ATOM 806 N N . ALA A 1 100 ? 14.430 0.421 -27.036 1.00 92.75 100 ALA A N 1
ATOM 807 C CA . ALA A 1 100 ? 13.032 0.108 -26.734 1.00 92.75 100 ALA A CA 1
ATOM 808 C C . ALA A 1 100 ? 12.818 -0.306 -25.264 1.00 92.75 100 ALA A C 1
ATOM 810 O O . ALA A 1 100 ? 11.867 0.146 -24.624 1.00 92.75 100 ALA A O 1
ATOM 811 N N . GLY A 1 101 ? 13.727 -1.111 -24.701 1.00 89.38 101 GLY A N 1
ATOM 812 C CA . GLY A 1 101 ? 13.683 -1.509 -23.292 1.00 89.38 101 GLY A CA 1
ATOM 813 C C . GLY A 1 101 ? 13.791 -0.312 -22.345 1.00 89.38 101 GLY A C 1
ATOM 814 O O . GLY A 1 101 ? 12.976 -0.162 -21.434 1.00 89.38 101 GLY A O 1
ATOM 815 N N . LEU A 1 102 ? 14.740 0.592 -22.603 1.00 90.56 102 LEU A N 1
ATOM 816 C CA . LEU A 1 102 ? 14.878 1.832 -21.832 1.00 90.56 102 LEU A CA 1
ATOM 817 C C . LEU A 1 102 ? 13.648 2.738 -21.979 1.00 90.56 102 LEU A C 1
ATOM 819 O O . LEU A 1 102 ? 13.147 3.259 -20.981 1.00 90.56 102 LEU A O 1
ATOM 823 N N . ALA A 1 103 ? 13.118 2.873 -23.197 1.00 91.62 103 ALA A N 1
ATOM 824 C CA . ALA A 1 103 ? 11.925 3.668 -23.469 1.00 91.62 103 ALA A CA 1
ATOM 825 C C . ALA A 1 103 ? 10.675 3.151 -22.734 1.00 91.62 103 ALA A C 1
ATOM 827 O O . ALA A 1 103 ? 9.815 3.954 -22.385 1.00 91.62 103 ALA A O 1
ATOM 828 N N . LEU A 1 104 ? 10.579 1.845 -22.448 1.00 90.94 104 LEU A N 1
ATOM 829 C CA . LEU A 1 104 ? 9.508 1.256 -21.628 1.00 90.94 104 LEU A CA 1
ATOM 830 C C . LEU A 1 104 ? 9.744 1.413 -20.117 1.00 90.94 104 LEU A C 1
ATOM 832 O O . LEU A 1 104 ? 8.787 1.562 -19.351 1.00 90.94 104 LEU A O 1
ATOM 836 N N . LEU A 1 105 ? 11.001 1.415 -19.669 1.00 89.88 105 LEU A N 1
ATOM 837 C CA . LEU A 1 105 ? 11.335 1.563 -18.248 1.00 89.88 105 LEU A CA 1
ATOM 838 C C . LEU A 1 105 ? 11.036 2.971 -17.719 1.00 89.88 105 LEU A C 1
ATOM 840 O O . LEU A 1 105 ? 10.525 3.105 -16.607 1.00 89.88 105 LEU A O 1
ATOM 844 N N . VAL A 1 106 ? 11.290 4.016 -18.510 1.00 87.69 106 VAL A N 1
ATOM 845 C CA . VAL A 1 106 ? 11.027 5.414 -18.120 1.00 87.69 106 VAL A CA 1
ATOM 846 C C . VAL A 1 106 ? 9.560 5.659 -17.713 1.00 87.69 106 VAL A C 1
ATOM 848 O O . VAL A 1 106 ? 9.330 6.101 -16.583 1.00 87.69 106 VAL A O 1
ATOM 851 N N . PRO A 1 107 ? 8.541 5.354 -18.543 1.00 88.88 107 PRO A N 1
ATOM 852 C CA . PRO A 1 107 ? 7.145 5.561 -18.167 1.00 88.88 107 PRO A CA 1
ATOM 853 C C . PRO A 1 107 ? 6.711 4.654 -17.012 1.00 88.88 107 PRO A C 1
ATOM 855 O O . PRO A 1 107 ? 5.880 5.077 -16.209 1.00 88.88 107 PRO A O 1
ATOM 858 N N . SER A 1 108 ? 7.294 3.456 -16.871 1.00 87.75 108 SER A N 1
ATOM 859 C CA . SER A 1 108 ? 7.063 2.591 -15.706 1.00 87.75 108 SER A CA 1
ATOM 860 C C . SER A 1 108 ? 7.491 3.284 -14.409 1.00 87.75 108 SER A C 1
ATOM 862 O O . SER A 1 108 ? 6.678 3.418 -13.489 1.00 87.75 108 SER A O 1
ATOM 864 N N . VAL A 1 109 ? 8.722 3.812 -14.350 1.00 87.25 109 VAL A N 1
ATOM 865 C CA . VAL A 1 109 ? 9.198 4.573 -13.182 1.00 87.25 109 VAL A CA 1
ATOM 866 C C . VAL A 1 109 ? 8.266 5.742 -12.908 1.00 87.25 109 VAL A C 1
ATOM 868 O O . VAL A 1 109 ? 7.778 5.866 -11.791 1.00 87.25 109 VAL A O 1
ATOM 871 N N . VAL A 1 110 ? 7.969 6.567 -13.915 1.00 86.56 110 VAL A N 1
ATOM 872 C CA . VAL A 1 110 ? 7.123 7.761 -13.750 1.00 86.56 110 VAL A CA 1
ATOM 873 C C . VAL A 1 110 ? 5.732 7.396 -13.224 1.00 86.56 110 VAL A C 1
ATOM 875 O O . VAL A 1 110 ? 5.217 8.060 -12.321 1.00 86.56 110 VAL A O 1
ATOM 878 N N . TYR A 1 111 ? 5.131 6.322 -13.741 1.00 85.06 111 TYR A N 1
ATOM 879 C CA . TYR A 1 111 ? 3.818 5.852 -13.307 1.00 85.06 111 TYR A CA 1
ATOM 880 C C . TYR A 1 111 ? 3.822 5.432 -11.833 1.00 85.06 111 TYR A C 1
ATOM 882 O O . TYR A 1 111 ? 2.959 5.861 -11.065 1.00 85.06 111 TYR A O 1
ATOM 890 N N . TYR A 1 112 ? 4.809 4.636 -11.415 1.00 80.50 112 TYR A N 1
ATOM 891 C CA . TYR A 1 112 ? 4.889 4.137 -10.042 1.00 80.50 112 TYR A CA 1
ATOM 892 C C . TYR A 1 112 ? 5.477 5.145 -9.048 1.00 80.50 112 TYR A C 1
ATOM 894 O O . TYR A 1 112 ? 5.201 5.034 -7.851 1.00 80.50 112 TYR A O 1
ATOM 902 N N . TRP A 1 113 ? 6.237 6.136 -9.514 1.00 79.25 113 TRP A N 1
ATOM 903 C CA . TRP A 1 113 ? 6.793 7.211 -8.689 1.00 79.25 113 TRP A CA 1
ATOM 904 C C . TRP A 1 113 ? 5.731 8.211 -8.232 1.00 79.25 113 TRP A C 1
ATOM 906 O O . TRP A 1 113 ? 5.925 8.910 -7.235 1.00 79.25 113 TRP A O 1
ATOM 916 N N . ARG A 1 114 ? 4.583 8.276 -8.923 1.00 73.44 114 ARG A N 1
ATOM 917 C CA . ARG A 1 114 ? 3.450 9.086 -8.469 1.00 73.44 114 ARG A CA 1
ATOM 918 C C . ARG A 1 114 ? 3.084 8.689 -7.037 1.00 73.44 114 ARG A C 1
ATOM 920 O O . ARG A 1 114 ? 2.813 7.521 -6.744 1.00 73.44 114 ARG A O 1
ATOM 927 N N . ALA A 1 115 ? 3.138 9.687 -6.154 1.00 63.47 115 ALA A N 1
ATOM 928 C CA . ALA A 1 115 ? 2.975 9.520 -4.718 1.00 63.47 115 ALA A CA 1
ATOM 929 C C . ALA A 1 115 ? 1.699 8.733 -4.408 1.00 63.47 115 ALA A C 1
ATOM 931 O O . ALA A 1 115 ? 0.634 8.999 -4.976 1.00 63.47 115 ALA A O 1
ATOM 932 N N . SER A 1 116 ? 1.803 7.772 -3.488 1.00 67.75 116 SER A N 1
ATOM 933 C CA . SER A 1 116 ? 0.599 7.160 -2.935 1.00 67.75 116 SER A CA 1
ATOM 934 C C . SER A 1 116 ? -0.224 8.260 -2.258 1.00 67.75 116 SER A C 1
ATOM 936 O O . SER A 1 116 ? 0.339 9.057 -1.503 1.00 67.75 116 SER A O 1
ATOM 938 N N . PRO A 1 117 ? -1.538 8.347 -2.531 1.00 66.94 117 PRO A N 1
ATOM 939 C CA . PRO A 1 117 ? -2.374 9.355 -1.902 1.00 66.94 117 PRO A CA 1
ATOM 940 C C . PRO A 1 117 ? -2.286 9.198 -0.384 1.00 66.94 117 PRO A C 1
ATOM 942 O O . PRO A 1 117 ? -2.418 8.084 0.127 1.00 66.94 117 PRO A O 1
ATOM 945 N N . ARG A 1 118 ? -2.059 10.312 0.321 1.00 75.69 118 ARG A N 1
ATOM 946 C CA . ARG A 1 118 ? -2.106 10.333 1.785 1.00 75.69 118 ARG A CA 1
ATOM 947 C C . ARG A 1 118 ? -3.510 9.951 2.219 1.00 75.69 118 ARG A C 1
ATOM 949 O O . ARG A 1 118 ? -4.492 10.517 1.732 1.00 75.69 118 ARG A O 1
ATOM 956 N N . ILE A 1 119 ? -3.602 8.970 3.100 1.00 82.00 119 ILE A N 1
ATOM 957 C CA . ILE A 1 119 ? -4.879 8.468 3.596 1.00 82.00 119 ILE A CA 1
ATOM 958 C C . ILE A 1 119 ? -4.898 8.714 5.086 1.00 82.00 119 ILE A C 1
ATOM 960 O O . ILE A 1 119 ? -3.989 8.294 5.790 1.00 82.00 119 ILE A O 1
ATOM 964 N N . ARG A 1 120 ? -5.958 9.350 5.575 1.00 86.81 120 ARG A N 1
ATOM 965 C CA . ARG A 1 120 ? -6.179 9.481 7.009 1.00 86.81 120 ARG A CA 1
ATOM 966 C C . ARG A 1 120 ? -7.221 8.469 7.449 1.00 86.81 120 ARG A C 1
ATOM 968 O O . ARG A 1 120 ? -8.321 8.430 6.893 1.00 86.81 120 ARG A O 1
ATOM 975 N N . LEU A 1 121 ? -6.861 7.650 8.427 1.00 87.94 121 LEU A N 1
ATOM 976 C CA . LEU A 1 121 ? -7.745 6.686 9.066 1.00 87.94 121 LEU A CA 1
ATOM 977 C C . LEU A 1 121 ? -8.116 7.196 10.450 1.00 87.94 121 LEU A C 1
ATOM 979 O O . LEU A 1 121 ? -7.271 7.712 11.179 1.00 87.94 121 LEU A O 1
ATOM 983 N N . ARG A 1 122 ? -9.375 7.016 10.827 1.00 88.38 122 ARG A N 1
ATOM 984 C CA . ARG A 1 122 ? -9.845 7.236 12.188 1.00 88.38 122 ARG A CA 1
ATOM 985 C C . ARG A 1 122 ? -10.400 5.926 12.717 1.00 88.38 122 ARG A C 1
ATOM 987 O O . ARG A 1 122 ? -11.320 5.346 12.148 1.00 88.38 122 ARG A O 1
ATOM 994 N N . CYS A 1 123 ? -9.782 5.459 13.788 1.00 87.75 123 CYS A N 1
ATOM 995 C CA . CYS A 1 123 ? -10.110 4.218 14.463 1.00 87.75 123 CYS A CA 1
ATOM 996 C C . CYS A 1 123 ? -10.902 4.568 15.728 1.00 87.75 123 CYS A C 1
ATOM 998 O O . CYS A 1 123 ? -10.356 5.138 16.680 1.00 87.75 123 CYS A O 1
ATOM 1000 N N . GLY A 1 124 ? -12.206 4.295 15.704 1.00 83.88 124 GLY A N 1
ATOM 1001 C CA . GLY A 1 124 ? -13.113 4.535 16.823 1.00 83.88 124 GLY A CA 1
ATOM 1002 C C . GLY A 1 124 ? -12.956 3.499 17.939 1.00 83.88 124 GLY A C 1
ATOM 1003 O O . GLY A 1 124 ? -12.452 2.395 17.721 1.00 83.88 124 GLY A O 1
ATOM 1004 N N . GLN A 1 125 ? -13.422 3.848 19.140 1.00 78.94 125 GLN A N 1
ATOM 1005 C CA . GLN A 1 125 ? -13.477 2.920 20.281 1.00 78.94 125 GLN A CA 1
ATOM 1006 C C . GLN A 1 125 ? -14.427 1.747 20.019 1.00 78.94 125 GLN A C 1
ATOM 1008 O O . GLN A 1 125 ? -14.138 0.615 20.393 1.00 78.94 125 GLN A O 1
ATOM 1013 N N . ASP A 1 126 ? -15.502 2.000 19.276 1.00 72.88 126 ASP A N 1
ATOM 1014 C CA . ASP A 1 126 ? -16.550 1.021 18.971 1.00 72.88 126 ASP A CA 1
ATOM 1015 C C . ASP A 1 126 ? -16.156 0.013 17.881 1.00 72.88 126 ASP A C 1
ATOM 1017 O O . ASP A 1 126 ? -16.989 -0.751 17.395 1.00 72.88 126 ASP A O 1
ATOM 1021 N N . GLY A 1 127 ? -14.895 0.036 17.436 1.00 76.00 127 GLY A N 1
ATOM 1022 C CA . GLY A 1 127 ? -14.444 -0.741 16.282 1.00 76.00 127 GLY A CA 1
ATOM 1023 C C . GLY A 1 127 ? -14.868 -0.149 14.934 1.00 76.00 127 GLY A C 1
ATOM 1024 O O . GLY A 1 127 ? -14.638 -0.758 13.890 1.00 76.00 127 GLY A O 1
ATOM 1025 N N . ALA A 1 128 ? -15.468 1.045 14.934 1.00 81.69 128 ALA A N 1
ATOM 1026 C CA . ALA A 1 128 ? -15.770 1.781 13.715 1.00 81.69 128 ALA A CA 1
ATOM 1027 C C . ALA A 1 128 ? -14.471 2.245 13.038 1.00 81.69 128 ALA A C 1
ATOM 1029 O O . ALA A 1 128 ? -13.604 2.845 13.680 1.00 81.69 128 ALA A O 1
ATOM 1030 N N . LEU A 1 129 ? -14.348 1.978 11.737 1.00 86.38 129 LEU A N 1
ATOM 1031 C CA . LEU A 1 129 ? -13.247 2.456 10.910 1.00 86.38 129 LEU A CA 1
ATOM 1032 C C . LEU A 1 129 ? -13.772 3.545 9.978 1.00 86.38 129 LEU A C 1
ATOM 1034 O O . LEU A 1 129 ? -14.700 3.312 9.207 1.00 86.38 129 LEU A O 1
ATOM 1038 N N . GLU A 1 130 ? -13.160 4.721 10.007 1.00 88.94 130 GLU A N 1
ATOM 1039 C CA . GLU A 1 130 ? -13.488 5.809 9.090 1.00 88.94 130 GLU A CA 1
ATOM 1040 C C . GLU A 1 130 ? -12.269 6.202 8.264 1.00 88.94 130 GLU A C 1
ATOM 1042 O O . GLU A 1 130 ? -11.128 6.170 8.730 1.00 88.94 130 GLU A O 1
ATOM 1047 N N . ILE A 1 131 ? -12.520 6.603 7.021 1.00 88.62 131 ILE A N 1
ATOM 1048 C CA . ILE A 1 131 ? -11.493 7.090 6.102 1.00 88.62 131 ILE A CA 1
ATOM 1049 C C . ILE A 1 131 ? -11.820 8.506 5.678 1.00 88.62 131 ILE A C 1
ATOM 1051 O O . ILE A 1 131 ? -12.941 8.800 5.252 1.00 88.62 131 ILE A O 1
ATOM 1055 N N . TRP A 1 132 ? -10.815 9.372 5.739 1.00 87.25 132 TRP A N 1
ATOM 1056 C CA . TRP A 1 132 ? -10.911 10.709 5.187 1.00 87.25 132 TRP A CA 1
ATOM 1057 C C . TRP A 1 132 ? -10.821 10.652 3.665 1.00 87.25 132 TRP A C 1
ATOM 1059 O O . TRP A 1 132 ? -9.789 10.294 3.092 1.00 87.25 132 TRP A O 1
ATOM 1069 N N . ARG A 1 133 ? -11.920 10.992 2.994 1.00 82.94 133 ARG A N 1
ATOM 1070 C CA . ARG A 1 133 ? -11.997 11.036 1.533 1.00 82.94 133 ARG A CA 1
ATOM 1071 C C . ARG A 1 133 ? -12.989 12.105 1.103 1.00 82.94 133 ARG A C 1
ATOM 1073 O O . ARG A 1 133 ? -14.046 12.242 1.707 1.00 82.94 133 ARG A O 1
ATOM 1080 N N . ASN A 1 134 ? -12.670 12.838 0.037 1.00 81.31 134 ASN A N 1
ATOM 1081 C CA . ASN A 1 134 ? -13.511 13.924 -0.482 1.00 81.31 134 ASN A CA 1
ATOM 1082 C C . ASN A 1 134 ? -13.873 14.954 0.608 1.00 81.31 134 ASN A C 1
ATOM 1084 O O . ASN A 1 134 ? -15.022 15.370 0.721 1.00 81.31 134 ASN A O 1
ATOM 1088 N N . ASN A 1 135 ? -12.889 15.316 1.440 1.00 81.50 135 ASN A N 1
ATOM 1089 C CA . ASN A 1 135 ? -13.038 16.259 2.551 1.00 81.50 135 ASN A CA 1
ATOM 1090 C C . ASN A 1 135 ? -14.091 15.859 3.608 1.00 81.50 135 ASN A C 1
ATOM 1092 O O . ASN A 1 135 ? -14.651 16.720 4.285 1.00 81.50 135 ASN A O 1
ATOM 1096 N N . ARG A 1 136 ? -14.405 14.560 3.723 1.00 86.88 136 ARG A N 1
ATOM 1097 C CA . ARG A 1 136 ? -15.357 14.019 4.701 1.00 86.88 136 ARG A CA 1
ATOM 1098 C C . ARG A 1 136 ? -14.860 12.696 5.280 1.00 86.88 136 ARG A C 1
ATOM 1100 O O . ARG A 1 136 ? -14.164 11.927 4.610 1.00 86.88 136 ARG A O 1
ATOM 1107 N N . TRP A 1 137 ? -15.246 12.415 6.522 1.00 86.25 137 TRP A N 1
ATOM 1108 C CA . TRP A 1 137 ? -15.082 11.093 7.121 1.00 86.25 137 TRP A CA 1
ATOM 1109 C C . TRP A 1 137 ? -16.157 10.169 6.566 1.00 86.25 137 TRP A C 1
ATOM 1111 O O . TRP A 1 137 ? -17.346 10.459 6.658 1.00 86.25 137 TRP A O 1
ATOM 1121 N N . ASN A 1 138 ? -15.726 9.075 5.947 1.00 84.62 138 ASN A N 1
ATOM 1122 C CA . ASN A 1 138 ? -16.616 8.049 5.427 1.00 84.62 138 ASN A CA 1
ATOM 1123 C C . ASN A 1 138 ? -16.398 6.782 6.238 1.00 84.62 138 ASN A C 1
ATOM 1125 O O . ASN A 1 138 ? -15.275 6.278 6.306 1.00 84.62 138 ASN A O 1
ATOM 1129 N N . ASN A 1 139 ? -17.466 6.264 6.828 1.00 85.00 139 ASN A N 1
ATOM 1130 C CA . ASN A 1 139 ? -17.412 5.026 7.584 1.00 85.00 139 ASN A CA 1
ATOM 1131 C C . ASN A 1 139 ? -17.268 3.832 6.616 1.00 85.00 139 ASN A C 1
ATOM 1133 O O . ASN A 1 139 ? -17.890 3.770 5.547 1.00 85.00 139 ASN A O 1
ATOM 1137 N N . VAL A 1 140 ? -16.359 2.921 6.946 1.00 85.56 140 VAL A N 1
ATOM 1138 C CA . VAL A 1 140 ? -16.002 1.761 6.133 1.00 85.56 140 VAL A CA 1
ATOM 1139 C C . VAL A 1 140 ? -16.015 0.509 6.995 1.00 85.56 140 VAL A C 1
ATOM 1141 O O . VAL A 1 140 ? -15.672 0.522 8.174 1.00 85.56 140 VAL A O 1
ATOM 1144 N N . ARG A 1 141 ? -16.378 -0.615 6.383 1.00 81.75 141 ARG A N 1
ATOM 1145 C CA . ARG A 1 141 ? -16.295 -1.920 7.031 1.00 81.75 141 ARG A CA 1
ATOM 1146 C C . ARG A 1 141 ? -14.986 -2.589 6.659 1.00 81.75 141 ARG A C 1
ATOM 1148 O O . ARG A 1 141 ? -14.628 -2.655 5.481 1.00 81.75 141 ARG A O 1
ATOM 1155 N N . LEU A 1 142 ? -14.294 -3.112 7.664 1.00 81.94 142 LEU A N 1
ATOM 1156 C CA . LEU A 1 142 ? -13.150 -3.986 7.459 1.00 81.94 142 LEU A CA 1
ATOM 1157 C C . LEU A 1 142 ? -13.654 -5.367 7.019 1.00 81.94 142 LEU A C 1
ATOM 1159 O O . LEU A 1 142 ? -14.566 -5.925 7.624 1.00 81.94 142 LEU A O 1
ATOM 1163 N N . ALA A 1 143 ? -13.086 -5.908 5.949 1.00 80.56 143 ALA A N 1
ATOM 1164 C CA . ALA A 1 143 ? -13.377 -7.261 5.502 1.00 80.56 143 ALA A CA 1
ATOM 1165 C C . ALA A 1 143 ? -12.511 -8.269 6.264 1.00 80.56 143 ALA A C 1
ATOM 1167 O O . ALA A 1 143 ? -11.321 -8.036 6.460 1.00 80.56 143 ALA A O 1
ATOM 1168 N N . THR A 1 144 ? -13.078 -9.432 6.592 1.00 72.00 144 THR A N 1
ATOM 1169 C CA . THR A 1 144 ? -12.415 -10.516 7.345 1.00 72.00 144 THR A CA 1
ATOM 1170 C C . THR A 1 144 ? -11.117 -11.010 6.695 1.00 72.00 144 THR A C 1
ATOM 1172 O O . THR A 1 144 ? -10.225 -11.498 7.370 1.00 72.00 144 THR A O 1
ATOM 1175 N N . SER A 1 145 ? -10.964 -10.826 5.381 1.00 78.25 145 SER A N 1
ATOM 1176 C CA . SER A 1 145 ? -9.739 -11.142 4.633 1.00 78.25 145 SER A CA 1
ATOM 1177 C C . SER A 1 145 ? -8.597 -10.118 4.795 1.00 78.25 145 SER A C 1
ATOM 1179 O O . SER A 1 145 ? -7.675 -10.103 3.978 1.00 78.25 145 SER A O 1
ATOM 1181 N N . SER A 1 146 ? -8.676 -9.199 5.761 1.00 81.19 146 SER A N 1
ATOM 1182 C CA . SER A 1 146 ? -7.575 -8.286 6.083 1.00 81.19 146 SER A CA 1
ATOM 1183 C C . SER A 1 146 ? -6.443 -9.032 6.783 1.00 81.19 146 SER A C 1
ATOM 1185 O O . SER A 1 146 ? -6.693 -9.799 7.709 1.00 81.19 146 SER A O 1
ATOM 1187 N N . VAL A 1 147 ? -5.200 -8.767 6.387 1.00 82.94 147 VAL A N 1
ATOM 1188 C CA . VAL A 1 147 ? -4.021 -9.429 6.958 1.00 82.94 147 VAL A CA 1
ATOM 1189 C C . VAL A 1 147 ? -3.158 -8.398 7.672 1.00 82.94 147 VAL A C 1
ATOM 1191 O O . VAL A 1 147 ? -2.749 -7.402 7.078 1.00 82.94 147 VAL A O 1
ATOM 1194 N N . VAL A 1 148 ? -2.868 -8.643 8.949 1.00 84.00 148 VAL A N 1
ATOM 1195 C CA . VAL A 1 148 ? -2.021 -7.782 9.783 1.00 84.00 148 VAL A CA 1
ATOM 1196 C C . VAL A 1 148 ? -0.678 -8.480 9.988 1.00 84.00 148 VAL A C 1
ATOM 1198 O O . VAL A 1 148 ? -0.585 -9.407 10.790 1.00 84.00 148 VAL A O 1
ATOM 1201 N N . LEU A 1 149 ? 0.366 -8.052 9.273 1.00 83.12 149 LEU A N 1
ATOM 1202 C CA . LEU A 1 149 ? 1.733 -8.546 9.462 1.00 83.12 149 LEU A CA 1
ATOM 1203 C C . LEU A 1 149 ? 2.581 -7.514 10.232 1.00 83.12 149 LEU A C 1
ATOM 1205 O O . LEU A 1 149 ? 2.254 -6.324 10.263 1.00 83.12 149 LEU A O 1
ATOM 1209 N N . PRO A 1 150 ? 3.706 -7.924 10.852 1.00 79.50 150 PRO A N 1
ATOM 1210 C CA . PRO A 1 150 ? 4.537 -7.020 11.647 1.00 79.50 150 PRO A CA 1
ATOM 1211 C C . PRO A 1 150 ? 5.088 -5.808 10.883 1.00 79.50 150 PRO A C 1
ATOM 1213 O O . PRO A 1 150 ? 5.167 -4.722 11.458 1.00 79.50 150 PRO A O 1
ATOM 1216 N N . GLY A 1 151 ? 5.441 -5.987 9.606 1.00 79.19 151 GLY A N 1
ATOM 1217 C CA . GLY A 1 151 ? 5.996 -4.932 8.746 1.00 79.19 151 GLY A CA 1
ATOM 1218 C C . GLY A 1 151 ? 5.025 -4.366 7.704 1.00 79.19 151 GLY A C 1
ATOM 1219 O O . GLY A 1 151 ? 5.321 -3.345 7.086 1.00 79.19 151 GLY A O 1
ATOM 1220 N N . CYS A 1 152 ? 3.875 -5.010 7.500 1.00 83.25 152 CYS A N 1
ATOM 1221 C CA . CYS A 1 152 ? 2.917 -4.652 6.460 1.00 83.25 152 CYS A CA 1
ATOM 1222 C C . CYS A 1 152 ? 1.507 -5.078 6.867 1.00 83.25 152 CYS A C 1
ATOM 1224 O O . CYS A 1 152 ? 1.296 -6.196 7.318 1.00 83.25 152 CYS A O 1
ATOM 1226 N N . THR A 1 153 ? 0.523 -4.215 6.669 1.00 84.56 153 THR A N 1
ATOM 1227 C CA . THR A 1 153 ? -0.879 -4.510 6.953 1.00 84.56 153 THR A CA 1
ATOM 1228 C C . THR A 1 153 ? -1.676 -4.299 5.678 1.00 84.56 153 THR A C 1
ATOM 1230 O O . THR A 1 153 ? -1.699 -3.202 5.124 1.00 84.56 153 THR A O 1
ATOM 1233 N N . VAL A 1 154 ? -2.319 -5.362 5.201 1.00 85.38 154 VAL A N 1
ATOM 1234 C CA . VAL A 1 154 ? -3.208 -5.333 4.041 1.00 85.38 154 VAL A CA 1
ATOM 1235 C C . VAL A 1 154 ? -4.642 -5.228 4.547 1.00 85.38 154 VAL A C 1
ATOM 1237 O O . VAL A 1 154 ? -5.265 -6.218 4.931 1.00 85.38 154 VAL A O 1
ATOM 1240 N N . LEU A 1 155 ? -5.170 -4.009 4.555 1.00 85.25 155 LEU A N 1
ATOM 1241 C CA . LEU A 1 155 ? -6.551 -3.722 4.911 1.00 85.25 155 LEU A CA 1
ATOM 1242 C C . LEU A 1 155 ? -7.432 -3.864 3.682 1.00 85.25 155 LEU A C 1
ATOM 1244 O O . LEU A 1 155 ? -7.264 -3.163 2.688 1.00 85.25 155 LEU A O 1
ATOM 1248 N N . ARG A 1 156 ? -8.410 -4.760 3.755 1.00 84.38 156 ARG A N 1
ATOM 1249 C CA . ARG A 1 156 ? -9.450 -4.868 2.735 1.00 84.38 156 ARG A CA 1
ATOM 1250 C C . ARG A 1 156 ? -10.687 -4.201 3.300 1.00 84.38 156 ARG A C 1
ATOM 1252 O O . ARG A 1 156 ? -11.201 -4.652 4.316 1.00 84.38 156 ARG A O 1
ATOM 1259 N N . ILE A 1 157 ? -11.125 -3.111 2.685 1.00 83.19 157 ILE A N 1
ATOM 1260 C CA . ILE A 1 157 ? -12.273 -2.340 3.166 1.00 83.19 157 ILE A CA 1
ATOM 1261 C C . ILE A 1 157 ? -13.396 -2.340 2.136 1.00 83.19 157 ILE A C 1
ATOM 1263 O O . ILE A 1 157 ? -13.149 -2.241 0.932 1.00 83.19 157 ILE A O 1
ATOM 1267 N N . ALA A 1 158 ? -14.630 -2.407 2.613 1.00 81.38 158 ALA A N 1
ATOM 1268 C CA . ALA A 1 158 ? -15.828 -2.116 1.840 1.00 81.38 158 ALA A CA 1
ATOM 1269 C C . ALA A 1 158 ? -16.417 -0.793 2.337 1.00 81.38 158 ALA A C 1
ATOM 1271 O O . ALA A 1 158 ? -16.484 -0.547 3.542 1.00 81.38 158 ALA A O 1
ATOM 1272 N N . GLY A 1 159 ? -16.852 0.070 1.419 1.00 76.69 159 GLY A N 1
ATOM 1273 C CA . GLY A 1 159 ? -17.698 1.196 1.821 1.00 76.69 159 GLY A CA 1
ATOM 1274 C C . GLY A 1 159 ? -19.045 0.663 2.303 1.00 76.69 159 GLY A C 1
ATOM 1275 O O . GLY A 1 159 ? -19.504 -0.347 1.772 1.00 76.69 159 GLY A O 1
ATOM 1276 N N . LEU A 1 160 ? -19.687 1.335 3.262 1.00 67.19 160 LEU A N 1
ATOM 1277 C CA . LEU A 1 160 ? -21.028 0.950 3.730 1.00 67.19 160 LEU A CA 1
ATOM 1278 C C . LEU A 1 160 ? -22.021 0.772 2.567 1.00 67.19 160 LEU A C 1
ATOM 1280 O O . LEU A 1 160 ? -22.727 -0.231 2.527 1.00 67.19 160 LEU A O 1
ATOM 1284 N N . ASP A 1 161 ? -21.958 1.657 1.569 1.00 66.19 161 ASP A N 1
ATOM 1285 C CA . ASP A 1 161 ? -22.838 1.624 0.390 1.00 66.19 161 ASP A CA 1
ATOM 1286 C C . ASP A 1 161 ? -22.237 0.894 -0.821 1.00 66.19 161 ASP A C 1
ATOM 1288 O O . ASP A 1 161 ? -22.862 0.783 -1.876 1.00 66.19 161 ASP A O 1
ATOM 1292 N N . ARG A 1 162 ? -20.983 0.427 -0.735 1.00 64.00 162 ARG A N 1
ATOM 1293 C CA . ARG A 1 162 ? -20.268 -0.154 -1.881 1.00 64.00 162 ARG A CA 1
ATOM 1294 C C . ARG A 1 162 ? -19.802 -1.569 -1.577 1.00 64.00 162 ARG A C 1
ATOM 1296 O O . ARG A 1 162 ? -18.830 -1.769 -0.857 1.00 64.00 162 ARG A O 1
ATOM 1303 N N . ARG A 1 163 ? -20.378 -2.541 -2.296 1.00 62.09 163 ARG A N 1
ATOM 1304 C CA . ARG A 1 163 ? -19.927 -3.949 -2.319 1.00 62.09 163 ARG A CA 1
ATOM 1305 C C . ARG A 1 163 ? -18.489 -4.153 -2.815 1.00 62.09 163 ARG A C 1
ATOM 1307 O O . ARG A 1 163 ? -17.930 -5.227 -2.616 1.00 62.09 163 ARG A O 1
ATOM 1314 N N . ARG A 1 164 ? -17.874 -3.168 -3.484 1.00 73.69 164 ARG A N 1
ATOM 1315 C CA . ARG A 1 164 ? -16.494 -3.303 -3.974 1.00 73.69 164 ARG A CA 1
ATOM 1316 C C . ARG A 1 164 ? -15.494 -3.167 -2.831 1.00 73.69 164 ARG A C 1
ATOM 1318 O O . ARG A 1 164 ? -15.304 -2.076 -2.294 1.00 73.69 164 ARG A O 1
ATOM 1325 N N . LEU A 1 165 ? -14.805 -4.270 -2.560 1.00 76.88 165 LEU A N 1
ATOM 1326 C CA . LEU A 1 165 ? -13.632 -4.313 -1.700 1.00 76.88 165 LEU A CA 1
ATOM 1327 C C . LEU A 1 165 ? -12.487 -3.521 -2.333 1.00 76.88 165 LEU A C 1
ATOM 1329 O O . LEU A 1 165 ? -12.164 -3.696 -3.509 1.00 76.88 165 LEU A O 1
ATOM 1333 N N . ARG A 1 166 ? -11.858 -2.658 -1.542 1.00 80.69 166 ARG A N 1
ATOM 1334 C CA . ARG A 1 166 ? -10.612 -1.979 -1.890 1.00 80.69 166 ARG A CA 1
ATOM 1335 C C . ARG A 1 166 ? -9.506 -2.486 -0.983 1.00 80.69 166 ARG A C 1
ATOM 1337 O O . ARG A 1 166 ? -9.686 -2.557 0.230 1.00 80.69 166 ARG A O 1
ATOM 1344 N N . ASN A 1 167 ? -8.372 -2.819 -1.586 1.00 83.50 167 ASN A N 1
ATOM 1345 C CA . ASN A 1 167 ? -7.190 -3.263 -0.864 1.00 83.50 167 ASN A CA 1
ATOM 1346 C C . ASN A 1 167 ? -6.298 -2.048 -0.590 1.00 83.50 167 ASN A C 1
ATOM 1348 O O . ASN A 1 167 ? -5.953 -1.311 -1.513 1.00 83.50 167 ASN A O 1
ATOM 1352 N N . PHE A 1 168 ? -5.923 -1.862 0.667 1.00 81.94 168 PHE A N 1
ATOM 1353 C CA . PHE A 1 168 ? -4.992 -0.847 1.130 1.00 81.94 168 PHE A CA 1
ATOM 1354 C C . PHE A 1 168 ? -3.813 -1.543 1.784 1.00 81.94 168 PHE A C 1
ATOM 1356 O O . PHE A 1 168 ? -3.973 -2.272 2.758 1.00 81.94 168 PHE A O 1
ATOM 1363 N N . VAL A 1 169 ? -2.629 -1.326 1.228 1.00 83.06 169 VAL A N 1
ATOM 1364 C CA . VAL A 1 169 ? -1.382 -1.848 1.777 1.00 83.06 169 VAL A CA 1
ATOM 1365 C C . VAL A 1 169 ? -0.733 -0.721 2.566 1.00 83.06 169 VAL A C 1
ATOM 1367 O O . VAL A 1 169 ? -0.356 0.296 1.989 1.00 83.06 169 VAL A O 1
ATOM 1370 N N . ILE A 1 170 ? -0.645 -0.885 3.882 1.00 84.44 170 ILE A N 1
ATOM 1371 C CA . ILE A 1 170 ? 0.001 0.064 4.788 1.00 84.44 170 ILE A CA 1
ATOM 1372 C C . ILE A 1 170 ? 1.308 -0.563 5.252 1.00 84.44 170 ILE A C 1
ATOM 1374 O O . ILE A 1 170 ? 1.310 -1.643 5.846 1.00 84.44 170 ILE A O 1
ATOM 1378 N N . LEU A 1 171 ? 2.422 0.108 4.983 1.00 83.44 171 LEU A N 1
ATOM 1379 C CA . LEU A 1 171 ? 3.731 -0.294 5.486 1.00 83.44 171 LEU A CA 1
ATOM 1380 C C . LEU A 1 171 ? 3.992 0.346 6.847 1.00 83.44 171 LEU A C 1
ATOM 1382 O O . LEU A 1 171 ? 3.577 1.475 7.103 1.00 83.44 171 LEU A O 1
ATOM 1386 N N . SER A 1 172 ? 4.766 -0.342 7.687 1.00 81.50 172 SER A N 1
ATOM 1387 C CA . SER A 1 172 ? 5.188 0.185 8.994 1.00 81.50 172 SER A CA 1
ATOM 1388 C C . SER A 1 172 ? 6.014 1.475 8.904 1.00 81.50 172 SER A C 1
ATOM 1390 O O . SER A 1 172 ? 6.214 2.141 9.907 1.00 81.50 172 SER A O 1
ATOM 1392 N N . ASP A 1 173 ? 6.553 1.766 7.720 1.00 82.19 173 ASP A N 1
ATOM 1393 C CA . ASP A 1 173 ? 7.401 2.919 7.400 1.00 82.19 173 ASP A CA 1
ATOM 1394 C C . ASP A 1 173 ? 6.589 4.163 7.004 1.00 82.19 173 ASP A C 1
ATOM 1396 O O . ASP A 1 173 ? 7.099 5.274 7.047 1.00 82.19 173 ASP A O 1
ATOM 1400 N N . SER A 1 174 ? 5.311 3.993 6.650 1.00 81.06 174 SER A N 1
ATOM 1401 C CA . SER A 1 174 ? 4.426 5.100 6.264 1.00 81.06 174 SER A CA 1
ATOM 1402 C C . SER A 1 174 ? 3.952 5.950 7.448 1.00 81.06 174 SER A C 1
ATOM 1404 O O . SER A 1 174 ? 3.195 6.900 7.248 1.00 81.06 174 SER A O 1
ATOM 1406 N N . MET A 1 175 ? 4.319 5.587 8.680 1.00 83.38 175 MET A N 1
ATOM 1407 C CA . MET A 1 175 ? 3.843 6.238 9.897 1.00 83.38 175 MET A CA 1
ATOM 1408 C C . MET A 1 175 ? 4.817 6.061 11.073 1.00 83.38 175 MET A C 1
ATOM 1410 O O . MET A 1 175 ? 5.646 5.148 11.047 1.00 83.38 175 MET A O 1
ATOM 1414 N N . PRO A 1 176 ? 4.705 6.880 12.137 1.00 80.38 176 PRO A N 1
ATOM 1415 C CA . PRO A 1 176 ? 5.513 6.718 13.341 1.00 80.38 176 PRO A CA 1
ATOM 1416 C C . PRO A 1 176 ? 5.333 5.337 13.992 1.00 80.38 176 PRO A C 1
ATOM 1418 O O . PRO A 1 176 ? 4.229 4.788 14.055 1.00 80.38 176 PRO A O 1
ATOM 1421 N N . SER A 1 177 ? 6.416 4.786 14.545 1.00 78.75 177 SER A N 1
ATOM 1422 C CA . SER A 1 177 ? 6.449 3.435 15.131 1.00 78.75 177 SER A CA 1
ATOM 1423 C C . SER A 1 177 ? 5.443 3.232 16.275 1.00 78.75 177 SER A C 1
ATOM 1425 O O . SER A 1 177 ? 4.865 2.148 16.414 1.00 78.75 177 SER A O 1
ATOM 1427 N N . GLY A 1 178 ? 5.191 4.281 17.066 1.00 81.88 178 GLY A N 1
ATOM 1428 C CA . GLY A 1 178 ? 4.189 4.279 18.133 1.00 81.88 178 GLY A CA 1
ATOM 1429 C C . GLY A 1 178 ? 2.773 4.084 17.597 1.00 81.88 178 GLY A C 1
ATOM 1430 O O . GLY A 1 178 ? 2.040 3.214 18.072 1.00 81.88 178 GLY A O 1
ATOM 1431 N N . ASP A 1 179 ? 2.411 4.825 16.555 1.00 84.88 179 ASP A N 1
ATOM 1432 C CA . ASP A 1 179 ? 1.082 4.747 15.956 1.00 84.88 179 ASP A CA 1
ATOM 1433 C C . ASP A 1 179 ? 0.897 3.438 15.180 1.00 84.88 179 ASP A C 1
ATOM 1435 O O . ASP A 1 179 ? -0.190 2.861 15.209 1.00 84.88 179 ASP A O 1
ATOM 1439 N N . TRP A 1 180 ? 1.965 2.890 14.581 1.00 85.56 180 TRP A N 1
ATOM 1440 C CA . TRP A 1 180 ? 1.925 1.570 13.940 1.00 85.56 180 TRP A CA 1
ATOM 1441 C C . TRP A 1 180 ? 1.581 0.465 14.941 1.00 85.56 180 TRP A C 1
ATOM 1443 O O . TRP A 1 180 ? 0.782 -0.432 14.659 1.00 85.56 180 TRP A O 1
ATOM 1453 N N . ARG A 1 181 ? 2.167 0.518 16.145 1.00 86.31 181 ARG A N 1
ATOM 1454 C CA . ARG A 1 181 ? 1.851 -0.433 17.217 1.00 86.31 181 ARG A CA 1
ATOM 1455 C C . ARG A 1 181 ? 0.394 -0.303 17.653 1.00 86.31 181 ARG A C 1
ATOM 1457 O O . ARG A 1 181 ? -0.278 -1.326 17.766 1.00 86.31 181 ARG A O 1
ATOM 1464 N N . LYS A 1 182 ? -0.096 0.923 17.858 1.00 87.38 182 LYS A N 1
ATOM 1465 C CA . LYS A 1 182 ? -1.494 1.176 18.242 1.00 87.38 182 LYS A CA 1
ATOM 1466 C C . LYS A 1 182 ? -2.466 0.678 17.171 1.00 87.38 182 LYS A C 1
ATOM 1468 O O . LYS A 1 182 ? -3.398 -0.045 17.507 1.00 87.38 182 LYS A O 1
ATOM 1473 N N . LEU A 1 183 ? -2.199 0.975 15.896 1.00 87.38 183 LEU A N 1
ATOM 1474 C CA . LEU A 1 183 ? -3.006 0.520 14.763 1.00 87.38 183 LEU A CA 1
ATOM 1475 C C . LEU A 1 183 ? -3.073 -1.009 14.705 1.00 87.38 183 LEU A C 1
ATOM 1477 O O . LEU A 1 183 ? -4.157 -1.572 14.601 1.00 87.38 183 LEU A O 1
ATOM 1481 N N . ARG A 1 184 ? -1.931 -1.699 14.824 1.00 87.81 184 ARG A N 1
ATOM 1482 C CA . ARG A 1 184 ? -1.899 -3.171 14.817 1.00 87.81 184 ARG A CA 1
ATOM 1483 C C . ARG A 1 184 ? -2.665 -3.778 15.981 1.00 87.81 184 ARG A C 1
ATOM 1485 O O . ARG A 1 184 ? -3.378 -4.755 15.779 1.00 87.81 184 ARG A O 1
ATOM 1492 N N . VAL A 1 185 ? -2.509 -3.227 17.185 1.00 87.50 185 VAL A N 1
ATOM 1493 C CA . VAL A 1 185 ? -3.271 -3.684 18.351 1.00 87.50 185 VAL A CA 1
ATOM 1494 C C . VAL A 1 185 ? -4.758 -3.496 18.076 1.00 87.50 185 VAL A C 1
ATOM 1496 O O . VAL A 1 185 ? -5.496 -4.470 18.137 1.00 87.50 185 VAL A O 1
ATOM 1499 N N . TRP A 1 186 ? -5.182 -2.303 17.666 1.00 86.81 186 TRP A N 1
ATOM 1500 C CA . TRP A 1 186 ? -6.585 -2.016 17.370 1.00 86.81 186 TRP A CA 1
ATOM 1501 C C . TRP A 1 186 ? -7.171 -2.943 16.289 1.00 86.81 186 TRP A C 1
ATOM 1503 O O . TRP A 1 186 ? -8.230 -3.533 16.487 1.00 86.81 186 TRP A O 1
ATOM 1513 N N . LEU A 1 187 ? -6.445 -3.173 15.190 1.00 85.38 187 LEU A N 1
ATOM 1514 C CA . LEU A 1 187 ? -6.860 -4.105 14.135 1.00 85.38 187 LEU A CA 1
ATOM 1515 C C . LEU A 1 187 ? -6.945 -5.552 14.627 1.00 85.38 187 LEU A C 1
ATOM 1517 O O . LEU A 1 187 ? -7.869 -6.272 14.257 1.00 85.38 187 LEU A O 1
ATOM 1521 N N . ARG A 1 188 ? -6.002 -5.987 15.472 1.00 83.62 188 ARG A N 1
ATOM 1522 C CA . ARG A 1 188 ? -6.014 -7.340 16.041 1.00 83.62 188 ARG A CA 1
ATOM 1523 C C . ARG A 1 188 ? -7.185 -7.544 16.998 1.00 83.62 188 ARG A C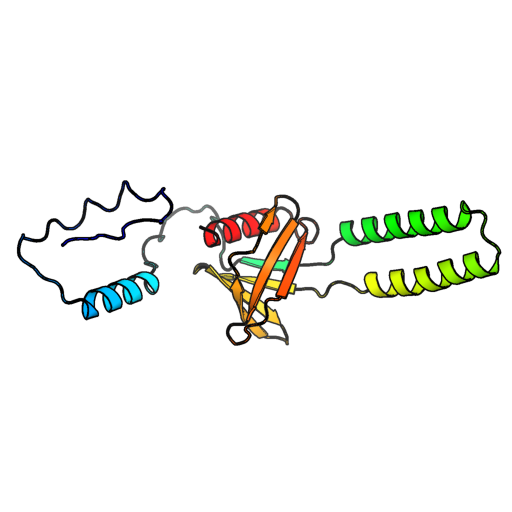 1
ATOM 1525 O O . ARG A 1 188 ? -7.707 -8.647 17.066 1.00 83.62 188 ARG A O 1
ATOM 1532 N N . TRP A 1 189 ? -7.595 -6.495 17.707 1.00 82.50 189 TRP A N 1
ATOM 1533 C CA . TRP A 1 189 ? -8.793 -6.511 18.546 1.00 82.50 189 TRP A CA 1
ATOM 1534 C C . TRP A 1 189 ? -10.090 -6.579 17.732 1.00 82.50 189 TRP A C 1
ATOM 1536 O O . TRP A 1 189 ? -11.068 -7.121 18.227 1.00 82.50 189 TRP A O 1
ATOM 1546 N N . LEU A 1 190 ? -10.109 -6.057 16.501 1.00 74.25 190 LEU A N 1
ATOM 1547 C CA . LEU A 1 190 ? -11.273 -6.143 15.611 1.00 74.25 190 LEU A CA 1
ATOM 1548 C C . LEU A 1 190 ? -11.376 -7.446 14.819 1.00 74.25 190 LEU A C 1
ATOM 1550 O O . LEU A 1 190 ? -12.468 -7.815 14.401 1.00 74.25 190 LEU A O 1
ATOM 1554 N N . ALA A 1 191 ? -10.247 -8.098 14.551 1.00 63.03 191 ALA A N 1
ATOM 1555 C CA . ALA A 1 191 ? -10.208 -9.365 13.825 1.00 63.03 191 ALA A CA 1
ATOM 1556 C C . ALA A 1 191 ? -10.611 -10.582 14.689 1.00 63.03 191 ALA A C 1
ATOM 1558 O O . ALA A 1 191 ? -10.708 -11.685 14.152 1.00 63.03 191 ALA A O 1
ATOM 1559 N N . LEU A 1 192 ? -10.809 -10.380 15.999 1.00 47.78 192 LEU A N 1
ATOM 1560 C CA . LEU A 1 192 ? -11.277 -11.360 16.988 1.00 47.78 192 LEU A CA 1
ATOM 1561 C C . LEU A 1 192 ? -12.770 -11.161 17.278 1.00 47.78 192 LEU A C 1
ATOM 1563 O O . LEU A 1 192 ? -13.458 -12.193 17.429 1.00 47.78 192 LEU A O 1
#